Protein AF-0000000078009103 (afdb_homodimer)

Nearest PDB structures (foldseek):
  5vxs-assembly1_B  TM=5.891E-01  e=3.984E-01  Homo sapiens
  5vxc-assembly1_A  TM=5.289E-01  e=1.038E+00  Homo sapiens
  7w3s-assembly1_C  TM=5.309E-01  e=1.257E+00  Legionella pneumophila
  6gaq-assembly1_A  TM=3.073E-01  e=2.716E-01  Bacillus cereus ATCC 14579
  6jwv-assembly1_A  TM=4.216E-01  e=1.339E+00  Plasmodium falciparum

Foldseek 3Di:
DDDPPPPDDDDDDDDPCPPPPPDPPDPPCPPPPDPDDPPPPPPPPAADEEQEDEADDDPSLVVQALVVLLRYPYQEYEYEPDVRCPLPSVLRNVVSNLNNLVPPPDQRAHEYEYLDDDPNVVVSCVVCVVSCVVSRYHYDDNPDDDDDDPDDDDDDDDDD/DDDPPPPDDDDPDDPPCPDDDPDDDDPPPPPPPDPDDDPPPPPPPAADEEQEDEADDDPSLVVQALVVLLRYPYQEYEYEPDVRCPQPRVLRNLVSNLNNLVPPPDQRAHEYEYLDDDPNVVVVCVVCVVSCVVSRYHYDDNPDDDDDDPDDDDDDDDDD

InterPro domains:
  IPR026074 Microtubule associated protein 1 [PTHR13843] (25-160)

Radius of gyration: 24.79 Å; Cα contacts (8 Å, |Δi|>4): 423; chains: 2; bounding box: 38×82×70 Å

pLDDT: mean 70.61, std 29.08, range [18.02, 98.5]

Sequence (320 aa):
MAPPEFLEGPDRGRALRTGHKLSPSAVSEIKAPEITGSKALSPPEPPIYLDLAYVPGSWSARTVDEEFFRRIRSLCYVISGDDHVKEGVMRPILDALLSGKHHWGSDVQVTLIPTFDSLVMHEWYQETHERQQELGITVLGSNSTVAMQDETFPACKVEFMAPPEFLEGPDRGRALRTGHKLSPSAVSEIKAPEITGSKALSPPEPPIYLDLAYVPGSWSARTVDEEFFRRIRSLCYVISGDDHVKEGVMRPILDALLSGKHHWGSDVQVTLIPTFDSLVMHEWYQETHERQQELGITVLGSNSTVAMQDETFPACKVEF

Solvent-accessible surface area (backbone atoms only — not comparable to full-atom values): 19466 Å² total; per-residue (Å²): 131,82,72,84,76,79,74,77,78,80,81,86,77,83,80,78,69,85,66,82,76,77,77,83,73,82,74,74,77,72,79,73,75,81,78,72,80,79,70,78,71,62,80,76,73,78,59,43,71,29,51,28,35,30,49,40,45,65,85,55,30,78,68,46,36,38,64,42,32,52,36,47,46,41,41,24,39,33,41,55,58,48,84,73,29,36,72,76,55,44,53,56,36,55,51,16,44,55,59,10,54,66,68,63,8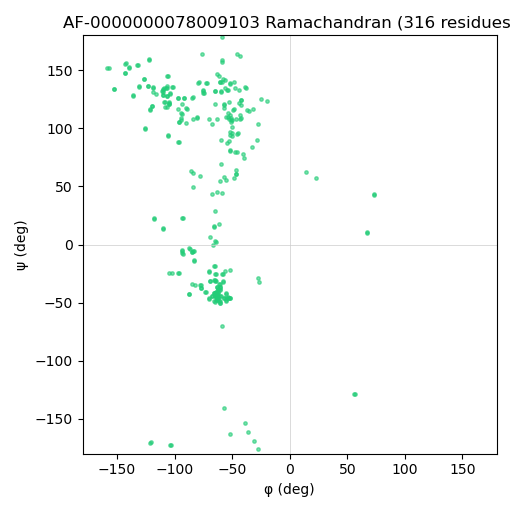0,59,85,62,60,29,39,38,34,40,69,46,82,49,70,56,58,52,49,50,49,64,77,40,41,69,59,29,58,74,61,33,47,44,75,50,70,41,74,34,65,39,73,37,65,75,39,74,41,69,44,83,90,84,87,132,132,82,72,83,76,78,75,78,80,81,81,84,76,82,79,76,75,80,71,87,80,77,80,80,73,82,76,74,79,72,80,72,75,80,78,72,81,75,72,75,71,63,79,77,72,78,60,43,71,30,50,27,33,30,50,41,47,63,87,54,32,78,67,45,36,38,65,43,34,52,36,49,47,42,39,24,41,34,40,57,59,47,86,68,27,36,73,78,52,41,52,56,36,55,51,15,44,55,59,11,54,67,69,64,81,61,84,61,61,28,37,38,35,40,70,46,81,50,69,57,59,52,51,49,48,63,77,40,42,70,59,30,59,74,59,32,49,44,74,47,70,39,75,35,64,40,73,36,67,76,38,75,42,70,45,84,89,83,88,133

Structure (mmCIF, N/CA/C/O backbone):
data_AF-0000000078009103-model_v1
#
loop_
_entity.id
_entity.type
_entity.pdbx_description
1 polymer 'Gamma-aminobutyric acid receptor subunit beta-3'
#
loop_
_atom_site.group_PDB
_atom_site.id
_atom_site.type_symbol
_atom_site.label_atom_id
_atom_site.label_alt_id
_atom_site.label_comp_id
_atom_site.label_asym_id
_atom_site.label_entity_id
_atom_site.label_seq_id
_atom_site.pdbx_PDB_ins_code
_atom_site.Cartn_x
_atom_site.Cartn_y
_atom_site.Cartn_z
_atom_site.occupancy
_atom_site.B_iso_or_equiv
_atom_site.auth_seq_id
_atom_site.auth_comp_id
_atom_site.auth_asym_id
_atom_site.auth_atom_id
_atom_site.pdbx_PDB_model_num
ATOM 1 N N . MET A 1 1 ? 19.781 -16.922 24.75 1 22.69 1 MET A N 1
ATOM 2 C CA . MET A 1 1 ? 18.875 -17.938 24.234 1 22.69 1 MET A CA 1
ATOM 3 C C . MET A 1 1 ? 19.031 -18.109 22.734 1 22.69 1 MET A C 1
ATOM 5 O O . MET A 1 1 ? 19.016 -17.125 21.984 1 22.69 1 MET A O 1
ATOM 9 N N . ALA A 1 2 ? 19.469 -19.297 22.312 1 25.94 2 ALA A N 1
ATOM 10 C CA . ALA A 1 2 ? 20.062 -19.578 21 1 25.94 2 ALA A CA 1
ATOM 11 C C . ALA A 1 2 ? 19.078 -19.234 19.875 1 25.94 2 ALA A C 1
ATOM 13 O O . ALA A 1 2 ? 17.875 -19.297 20.062 1 25.94 2 ALA A O 1
ATOM 14 N N . PRO A 1 3 ? 19.531 -18.516 18.891 1 25.22 3 PRO A N 1
ATOM 15 C CA . PRO A 1 3 ? 18.828 -17.969 17.719 1 25.22 3 PRO A CA 1
ATOM 16 C C . PRO A 1 3 ? 18.078 -19.047 16.938 1 25.22 3 PRO A C 1
ATOM 18 O O . PRO A 1 3 ? 18.484 -20.203 16.938 1 25.22 3 PRO A O 1
ATOM 21 N N . PRO A 1 4 ? 16.672 -19.031 16.906 1 25.52 4 PRO A N 1
ATOM 22 C CA . PRO A 1 4 ? 15.93 -20.172 16.375 1 25.52 4 PRO A CA 1
ATOM 23 C C . PRO A 1 4 ? 16.5 -20.672 15.047 1 25.52 4 PRO A C 1
ATOM 25 O O . PRO A 1 4 ? 17.016 -19.891 14.25 1 25.52 4 PRO A O 1
ATOM 28 N N . GLU A 1 5 ? 17.141 -21.797 15.055 1 21.61 5 GLU A N 1
ATOM 29 C CA . GLU A 1 5 ? 17.812 -22.5 13.969 1 21.61 5 GLU A CA 1
ATOM 30 C C . GLU A 1 5 ? 16.875 -22.688 12.781 1 21.61 5 GLU A C 1
ATOM 32 O O . GLU A 1 5 ? 15.766 -23.188 12.93 1 21.61 5 GLU A O 1
ATOM 37 N N . PHE A 1 6 ? 16.828 -21.703 11.844 1 21.94 6 PHE A N 1
ATOM 38 C CA . PHE A 1 6 ? 16.172 -21.766 10.547 1 21.94 6 PHE A CA 1
ATOM 39 C C . PHE A 1 6 ? 16.5 -23.062 9.836 1 21.94 6 PHE A C 1
ATOM 41 O O . PHE A 1 6 ? 17.656 -23.375 9.586 1 21.94 6 PHE A O 1
ATOM 48 N N . LEU A 1 7 ? 15.781 -24.125 10.266 1 22.5 7 LEU A N 1
ATOM 49 C CA . LEU A 1 7 ? 15.938 -25.484 9.734 1 22.5 7 LEU A CA 1
ATOM 50 C C . LEU A 1 7 ? 16.078 -25.453 8.219 1 22.5 7 LEU A C 1
ATOM 52 O O . LEU A 1 7 ? 15.484 -24.609 7.547 1 22.5 7 LEU A O 1
ATOM 56 N N . GLU A 1 8 ? 17.141 -26.016 7.746 1 25.14 8 GLU A N 1
ATOM 57 C CA . GLU A 1 8 ? 17.703 -26.312 6.434 1 25.14 8 GLU A CA 1
ATOM 58 C C . GLU A 1 8 ? 16.672 -27 5.539 1 25.14 8 GLU A C 1
ATOM 60 O O . GLU A 1 8 ? 15.977 -27.922 5.973 1 25.14 8 GLU A O 1
ATOM 65 N N . GLY A 1 9 ? 16.062 -26.25 4.625 1 21.55 9 GLY A N 1
ATOM 66 C CA . GLY A 1 9 ? 15.125 -26.625 3.578 1 21.55 9 GLY A CA 1
ATOM 67 C C . GLY A 1 9 ? 15.531 -27.891 2.84 1 21.55 9 GLY A C 1
ATOM 68 O O . GLY A 1 9 ? 16.719 -28.156 2.67 1 21.55 9 GLY A O 1
ATOM 69 N N . PRO A 1 10 ? 14.727 -28.938 3.057 1 21.53 10 PRO A N 1
ATOM 70 C CA . PRO A 1 10 ? 14.953 -30.281 2.533 1 21.53 10 PRO A CA 1
ATOM 71 C C . PRO A 1 10 ? 15.344 -30.297 1.058 1 21.53 10 PRO A C 1
ATOM 73 O O . PRO A 1 10 ? 15.141 -29.297 0.358 1 21.53 10 PRO A O 1
ATOM 76 N N . ASP A 1 11 ? 15.898 -31.484 0.627 1 20.98 11 ASP A N 1
ATOM 77 C CA . ASP A 1 11 ? 16.609 -32.062 -0.507 1 20.98 11 ASP A CA 1
ATOM 78 C C . ASP A 1 11 ? 15.773 -32 -1.778 1 20.98 11 ASP A C 1
ATOM 80 O O . ASP A 1 11 ? 14.539 -31.938 -1.712 1 20.98 11 ASP A O 1
ATOM 84 N N . ARG A 1 12 ? 16.422 -31.797 -2.908 1 23.3 12 ARG A N 1
ATOM 85 C CA . ARG A 1 12 ? 16.344 -31.594 -4.348 1 23.3 12 ARG A CA 1
ATOM 86 C C . ARG A 1 12 ? 15.672 -32.75 -5.043 1 23.3 12 ARG A C 1
ATOM 88 O O . ARG A 1 12 ? 16.328 -33.75 -5.355 1 23.3 12 ARG A O 1
ATOM 95 N N . GLY A 1 13 ? 14.492 -33.25 -4.434 1 19.78 13 GLY A N 1
ATOM 96 C CA . GLY A 1 13 ? 14.086 -34.5 -5.082 1 19.78 13 GLY A CA 1
ATOM 97 C C . GLY A 1 13 ? 13.992 -34.375 -6.594 1 19.78 13 GLY A C 1
ATOM 98 O O . GLY A 1 13 ? 14.07 -33.281 -7.137 1 19.78 13 GLY A O 1
ATOM 99 N N . ARG A 1 14 ? 13.203 -35.5 -7.219 1 19.62 14 ARG A N 1
ATOM 100 C CA . ARG A 1 14 ? 13.109 -36.406 -8.367 1 19.62 14 ARG A CA 1
ATOM 101 C C . ARG A 1 14 ? 12.375 -35.719 -9.523 1 19.62 14 ARG A C 1
ATOM 103 O O . ARG A 1 14 ? 11.305 -35.156 -9.344 1 19.62 14 ARG A O 1
ATOM 110 N N . ALA A 1 15 ? 13.125 -35.375 -10.547 1 19.91 15 ALA A N 1
ATOM 111 C CA . ALA A 1 15 ? 12.938 -34.875 -11.906 1 19.91 15 ALA A CA 1
ATOM 112 C C . ALA A 1 15 ? 11.883 -35.656 -12.656 1 19.91 15 ALA A C 1
ATOM 114 O O . ALA A 1 15 ? 12.062 -36.875 -12.898 1 19.91 15 ALA A O 1
ATOM 115 N N . LEU A 1 16 ? 10.602 -35.594 -12.164 1 18.97 16 LEU A N 1
ATOM 116 C CA . LEU A 1 16 ? 9.633 -36.344 -12.961 1 18.97 16 LEU A CA 1
ATOM 117 C C . LEU A 1 16 ? 9.727 -35.969 -14.43 1 18.97 16 LEU A C 1
ATOM 119 O O . LEU A 1 16 ? 9.703 -34.781 -14.766 1 18.97 16 LEU A O 1
ATOM 123 N N . ARG A 1 17 ? 10.273 -36.844 -15.266 1 18.52 17 ARG A N 1
ATOM 124 C CA . ARG A 1 17 ? 10.617 -36.906 -16.688 1 18.52 17 ARG A CA 1
ATOM 125 C C . ARG A 1 17 ? 9.359 -36.875 -17.547 1 18.52 17 ARG A C 1
ATOM 127 O O . ARG A 1 17 ? 9.43 -37.094 -18.75 1 18.52 17 ARG A O 1
ATOM 134 N N . THR A 1 18 ? 8.172 -36.5 -17.062 1 18.53 18 THR A N 1
ATOM 135 C CA . THR A 1 18 ? 7.145 -37.031 -17.969 1 18.53 18 THR A CA 1
ATOM 136 C C . THR A 1 18 ? 7.219 -36.344 -19.328 1 18.53 18 THR A C 1
ATOM 138 O O . THR A 1 18 ? 7.184 -35.125 -19.406 1 18.53 18 THR A O 1
ATOM 141 N N . GLY A 1 19 ? 7.785 -37 -20.422 1 19.09 19 GLY A N 1
ATOM 142 C CA . GLY A 1 19 ? 8.125 -36.719 -21.797 1 19.09 19 GLY A CA 1
ATOM 143 C C . GLY A 1 19 ? 6.914 -36.469 -22.688 1 19.09 19 GLY A C 1
ATOM 144 O O . GLY A 1 19 ? 7.039 -36.375 -23.906 1 19.09 19 GLY A O 1
ATOM 145 N N . HIS A 1 20 ? 5.664 -36.531 -22.203 1 19.92 20 HIS A N 1
ATOM 146 C CA . HIS A 1 20 ? 4.797 -36.875 -23.312 1 19.92 20 HIS A CA 1
ATOM 147 C C . HIS A 1 20 ? 4.785 -35.75 -24.359 1 19.92 20 HIS A C 1
ATOM 149 O O . HIS A 1 20 ? 4.816 -34.594 -24.016 1 19.92 20 HIS A O 1
ATOM 155 N N . LYS A 1 21 ? 5.176 -36.094 -25.562 1 20.19 21 LYS A N 1
ATOM 156 C CA . LYS A 1 21 ? 5.371 -35.469 -26.859 1 20.19 21 LYS A CA 1
ATOM 157 C C . LYS A 1 21 ? 4.062 -34.875 -27.391 1 20.19 21 LYS A C 1
ATOM 159 O O . LYS A 1 21 ? 3.127 -35.625 -27.703 1 20.19 21 LYS A O 1
ATOM 164 N N . LEU A 1 22 ? 3.373 -34.031 -26.703 1 20.61 22 LEU A N 1
ATOM 165 C CA . LEU A 1 22 ? 2.117 -33.594 -27.297 1 20.61 22 LEU A CA 1
ATOM 166 C C . LEU A 1 22 ? 2.361 -32.969 -28.672 1 20.61 22 LEU A C 1
ATOM 168 O O . LEU A 1 22 ? 3.334 -32.219 -28.844 1 20.61 22 LEU A O 1
ATOM 172 N N . SER A 1 23 ? 1.778 -33.594 -29.75 1 21.91 23 SER A N 1
ATOM 173 C CA . SER A 1 23 ? 1.764 -33.344 -31.188 1 21.91 23 SER A CA 1
ATOM 174 C C . SER A 1 23 ? 1.253 -31.938 -31.484 1 21.91 23 SER A C 1
ATOM 176 O O . SER A 1 23 ? 0.427 -31.391 -30.75 1 21.91 23 SER A O 1
ATOM 178 N N . PRO A 1 24 ? 1.961 -31.188 -32.406 1 22.58 24 PRO A N 1
ATOM 179 C CA . PRO A 1 24 ? 1.946 -29.781 -32.812 1 22.58 24 PRO A CA 1
ATOM 180 C C . PRO A 1 24 ? 0.653 -29.391 -33.531 1 22.58 24 PRO A C 1
ATOM 182 O O . PRO A 1 24 ? 0.407 -29.844 -34.656 1 22.58 24 PRO A O 1
ATOM 185 N N . SER A 1 25 ? -0.575 -29.828 -33.031 1 23.3 25 SER A N 1
ATOM 186 C CA . SER A 1 25 ? -1.637 -29.547 -33.969 1 23.3 25 SER A CA 1
ATOM 187 C C . SER A 1 25 ? -1.581 -28.109 -34.469 1 23.3 25 SER A C 1
ATOM 189 O O . SER A 1 25 ? -1.12 -27.219 -33.75 1 23.3 25 SER A O 1
ATOM 191 N N . ALA A 1 26 ? -1.852 -27.938 -35.844 1 23.52 26 ALA A N 1
ATOM 192 C CA . ALA A 1 26 ? -1.816 -26.844 -36.812 1 23.52 26 ALA A CA 1
ATOM 193 C C . ALA A 1 26 ? -2.758 -25.719 -36.375 1 23.52 26 ALA A C 1
ATOM 195 O O . ALA A 1 26 ? -3.979 -25.906 -36.375 1 23.52 26 ALA A O 1
ATOM 196 N N . VAL A 1 27 ? -2.449 -24.984 -35.281 1 22.06 27 VAL A N 1
ATOM 197 C CA . VAL A 1 27 ? -3.285 -23.844 -34.938 1 22.06 27 VAL A CA 1
ATOM 198 C C . VAL A 1 27 ? -3.438 -22.922 -36.156 1 22.06 27 VAL A C 1
ATOM 200 O O . VAL A 1 27 ? -2.455 -22.609 -36.812 1 22.06 27 VAL A O 1
ATOM 203 N N . SER A 1 28 ? -4.516 -23.188 -36.844 1 23.97 28 SER A N 1
ATOM 204 C CA . SER A 1 28 ? -4.988 -22.312 -37.938 1 23.97 28 SER A CA 1
ATOM 205 C C . SER A 1 28 ? -4.902 -20.844 -37.531 1 23.97 28 SER A C 1
ATOM 207 O O . SER A 1 28 ? -5.164 -20.484 -36.375 1 23.97 28 SER A O 1
ATOM 209 N N . GLU A 1 29 ? -4.156 -20.094 -38.312 1 24.66 29 GLU A N 1
ATOM 210 C CA . GLU A 1 29 ? -3.787 -18.688 -38.281 1 24.66 29 GLU A CA 1
ATOM 211 C C . GLU A 1 29 ? -5.023 -17.781 -38.281 1 24.66 29 GLU A C 1
ATOM 213 O O . GLU A 1 29 ? -5.762 -17.734 -39.25 1 24.66 29 GLU A O 1
ATOM 218 N N . ILE A 1 30 ? -5.926 -17.922 -37.281 1 24.7 30 ILE A N 1
ATOM 219 C CA . ILE A 1 30 ? -6.969 -16.922 -37.375 1 24.7 30 ILE A CA 1
ATOM 220 C C . ILE A 1 30 ? -6.336 -15.531 -37.469 1 24.7 30 ILE A C 1
ATOM 222 O O . ILE A 1 30 ? -5.508 -15.164 -36.625 1 24.7 30 ILE A O 1
ATOM 226 N N . LYS A 1 31 ? -6.406 -14.922 -38.656 1 25.73 31 LYS A N 1
ATOM 227 C CA . LYS A 1 31 ? -6.004 -13.547 -38.969 1 25.73 31 LYS A CA 1
ATOM 228 C C . LYS A 1 31 ? -6.613 -12.562 -37.969 1 25.73 31 LYS A C 1
ATOM 230 O O . LYS A 1 31 ? -7.836 -12.492 -37.812 1 25.73 31 LYS A O 1
ATOM 235 N N . ALA A 1 32 ? -5.922 -12.18 -36.875 1 28.19 32 ALA A N 1
ATOM 236 C CA . ALA A 1 32 ? -6.301 -11.18 -35.875 1 28.19 32 ALA A CA 1
ATOM 237 C C . ALA A 1 32 ? -6.703 -9.867 -36.531 1 28.19 32 ALA A C 1
ATOM 239 O O . ALA A 1 32 ? -6.078 -9.438 -37.5 1 28.19 32 ALA A O 1
ATOM 240 N N . PRO A 1 33 ? -7.977 -9.562 -36.5 1 29.5 33 PRO A N 1
ATOM 241 C CA . PRO A 1 33 ? -8.391 -8.281 -37.062 1 29.5 33 PRO A CA 1
ATOM 242 C C . PRO A 1 33 ? -7.48 -7.129 -36.656 1 29.5 33 PRO A C 1
ATOM 244 O O . PRO A 1 33 ? -6.848 -7.188 -35.594 1 29.5 33 PRO A O 1
ATOM 247 N N . GLU A 1 34 ? -7.078 -6.305 -37.594 1 30.03 34 GLU A N 1
ATOM 248 C CA . GLU A 1 34 ? -6.281 -5.082 -37.531 1 30.03 34 GLU A CA 1
ATOM 249 C C . GLU A 1 34 ? -6.871 -4.105 -36.5 1 30.03 34 GLU A C 1
ATOM 251 O O . GLU A 1 34 ? -8.023 -3.684 -36.656 1 30.03 34 GLU A O 1
ATOM 256 N N . ILE A 1 35 ? -6.582 -4.332 -35.188 1 30.78 35 ILE A N 1
ATOM 257 C CA . ILE A 1 35 ? -6.949 -3.318 -34.219 1 30.78 35 ILE A CA 1
ATOM 258 C C . ILE A 1 35 ? -6.57 -1.933 -34.719 1 30.78 35 ILE A C 1
ATOM 260 O O . ILE A 1 35 ? -5.41 -1.683 -35.062 1 30.78 35 ILE A O 1
ATOM 264 N N . THR A 1 36 ? -7.5 -1.226 -35.312 1 29.48 36 THR A N 1
ATOM 265 C CA . THR A 1 36 ? -7.488 0.131 -35.844 1 29.48 36 THR A CA 1
ATOM 266 C C . THR A 1 36 ? -6.691 1.064 -34.938 1 29.48 36 THR A C 1
ATOM 268 O O . THR A 1 36 ? -6.328 0.69 -33.812 1 29.48 36 THR A O 1
ATOM 271 N N . GLY A 1 37 ? -7.066 2.385 -35 1 30.34 37 GLY A N 1
ATOM 272 C CA . GLY A 1 37 ? -6.406 3.678 -34.906 1 30.34 37 GLY A CA 1
ATOM 273 C C . GLY A 1 37 ? -5.922 3.994 -33.5 1 30.34 37 GLY A C 1
ATOM 274 O O . GLY A 1 37 ? -6.621 3.729 -32.531 1 30.34 37 GLY A O 1
ATOM 275 N N . SER A 1 38 ? -4.582 3.939 -33.344 1 32.56 38 SER A N 1
ATOM 276 C CA . SER A 1 38 ? -3.805 4.293 -32.156 1 32.56 38 SER A CA 1
ATOM 277 C C . SER A 1 38 ? -4.258 5.625 -31.578 1 32.56 38 SER A C 1
ATOM 279 O O . SER A 1 38 ? -4.078 6.676 -32.188 1 32.56 38 SER A O 1
ATOM 281 N N . LYS A 1 39 ? -5.43 5.863 -31.141 1 36.62 39 LYS A N 1
ATOM 282 C CA . LYS A 1 39 ? -5.605 7.117 -30.422 1 36.62 39 LYS A CA 1
ATOM 283 C C . LYS A 1 39 ? -4.336 7.504 -29.672 1 36.62 39 LYS A C 1
ATOM 285 O O . LYS A 1 39 ? -3.68 6.652 -29.078 1 36.62 39 LYS A O 1
ATOM 290 N N . ALA A 1 40 ? -3.697 8.586 -29.984 1 37.56 40 ALA A N 1
ATOM 291 C CA . ALA A 1 40 ? -2.502 9.25 -29.469 1 37.56 40 ALA A CA 1
ATOM 292 C C . ALA A 1 40 ? -2.365 9.039 -27.969 1 37.56 40 ALA A C 1
ATOM 294 O O . ALA A 1 40 ? -3.252 9.422 -27.203 1 37.56 40 ALA A O 1
ATOM 295 N N . LEU A 1 41 ? -1.783 7.918 -27.516 1 41.31 41 LEU A N 1
ATOM 296 C CA . LEU A 1 41 ? -1.526 7.547 -26.141 1 41.31 41 LEU A CA 1
ATOM 297 C C . LEU A 1 41 ? -1.063 8.75 -25.328 1 41.31 41 LEU A C 1
ATOM 299 O O . LEU A 1 41 ? -0.083 9.406 -25.688 1 41.31 41 LEU A O 1
ATOM 303 N N . SER A 1 42 ? -1.867 9.609 -25 1 45.16 42 SER A N 1
ATOM 304 C CA . SER A 1 42 ? -1.408 10.656 -24.094 1 45.16 42 SER A CA 1
ATOM 305 C C . SER A 1 42 ? -0.234 10.18 -23.25 1 45.16 42 SER A C 1
ATOM 307 O O . SER A 1 42 ? -0.093 8.984 -23 1 45.16 42 SER A O 1
ATOM 309 N N . PRO A 1 43 ? 0.929 10.875 -23.234 1 54.38 43 PRO A N 1
ATOM 310 C CA . PRO A 1 43 ? 2.082 10.422 -22.453 1 54.38 43 PRO A CA 1
ATOM 311 C C . PRO A 1 43 ? 1.68 9.797 -21.125 1 54.38 43 PRO A C 1
ATOM 313 O O . PRO A 1 43 ? 0.773 10.297 -20.453 1 54.38 43 PRO A O 1
ATOM 316 N N . PRO A 1 44 ? 1.997 8.469 -21.016 1 63.25 44 PRO A N 1
ATOM 317 C CA . PRO A 1 44 ? 1.586 7.738 -19.812 1 63.25 44 PRO A CA 1
ATOM 318 C C . PRO A 1 44 ? 1.933 8.484 -18.516 1 63.25 44 PRO A C 1
ATOM 320 O O . PRO A 1 44 ? 2.91 9.234 -18.484 1 63.25 44 PRO A O 1
ATOM 323 N N . GLU A 1 45 ? 0.959 8.891 -17.719 1 75.06 45 GLU A N 1
ATOM 324 C CA . GLU A 1 45 ? 1.19 9.492 -16.406 1 75.06 45 GLU A CA 1
ATOM 325 C C . GLU A 1 45 ? 2.344 8.805 -15.672 1 75.06 45 GLU A C 1
ATOM 327 O O . GLU A 1 45 ? 2.564 7.605 -15.844 1 75.06 45 GLU A O 1
ATOM 332 N N . PRO A 1 46 ? 3.176 9.602 -15.102 1 88.38 46 PRO A N 1
ATOM 333 C CA . PRO A 1 46 ? 4.301 9.031 -14.359 1 88.38 46 PRO A CA 1
ATOM 334 C C . PRO A 1 46 ? 3.863 7.988 -13.336 1 88.38 46 PRO A C 1
ATOM 336 O O . PRO A 1 46 ? 2.793 8.125 -12.734 1 88.38 46 PRO A O 1
ATOM 339 N N . PRO A 1 47 ? 4.598 6.961 -13.281 1 93.19 47 PRO A N 1
ATOM 340 C CA . PRO A 1 47 ? 4.281 5.949 -12.273 1 93.19 47 PRO A CA 1
ATOM 341 C C . PRO A 1 47 ? 4.32 6.5 -10.852 1 93.19 47 PRO A C 1
ATOM 343 O O . PRO A 1 47 ? 4.898 7.562 -10.609 1 93.19 47 PRO A O 1
ATOM 346 N N . ILE A 1 48 ? 3.656 5.828 -9.984 1 95.06 48 ILE A N 1
ATOM 347 C CA . ILE A 1 48 ? 3.66 6.152 -8.562 1 95.06 48 ILE A CA 1
ATOM 348 C C . ILE A 1 48 ? 4.398 5.062 -7.789 1 95.06 48 ILE A C 1
ATOM 350 O O . ILE A 1 48 ? 4.145 3.871 -7.984 1 95.06 48 ILE A O 1
ATOM 354 N N . TYR A 1 49 ? 5.309 5.508 -6.922 1 94.19 49 TYR A N 1
ATOM 355 C CA . TYR A 1 49 ? 6.141 4.574 -6.172 1 94.19 49 TYR A CA 1
ATOM 356 C C . TYR A 1 49 ? 5.633 4.418 -4.742 1 94.19 49 TYR A C 1
ATOM 358 O O . TYR A 1 49 ? 5.234 5.395 -4.109 1 94.19 49 TYR A O 1
ATOM 366 N N . LEU A 1 50 ? 5.598 3.188 -4.32 1 95.62 50 LEU A N 1
ATOM 367 C CA . LEU A 1 50 ? 5.203 2.871 -2.951 1 95.62 50 LEU A CA 1
ATOM 368 C C . LEU A 1 50 ? 6.191 1.898 -2.314 1 95.62 50 LEU A C 1
ATOM 370 O O . LEU A 1 50 ? 6.887 1.162 -3.02 1 95.62 50 LEU A O 1
ATOM 374 N N . ASP A 1 51 ? 6.258 1.958 -0.97 1 93.88 51 ASP A N 1
ATOM 375 C CA . ASP A 1 51 ? 7.027 0.933 -0.269 1 93.88 51 ASP A CA 1
ATOM 376 C C . ASP A 1 51 ? 6.242 -0.376 -0.186 1 93.88 51 ASP A C 1
ATOM 378 O O . ASP A 1 51 ? 6.824 -1.459 -0.278 1 93.88 51 ASP A O 1
ATOM 382 N N . LEU A 1 52 ? 4.941 -0.29 0.008 1 95.25 52 LEU A N 1
ATOM 383 C CA . LEU A 1 52 ? 4.078 -1.466 0.068 1 95.25 52 LEU A CA 1
ATOM 384 C C . LEU A 1 52 ? 2.662 -1.123 -0.376 1 95.25 52 LEU A C 1
ATOM 386 O O . LEU A 1 52 ? 2.127 -0.076 -0.007 1 95.25 52 LEU A O 1
ATOM 390 N N . ALA A 1 53 ? 2.107 -1.944 -1.217 1 96.44 53 ALA A N 1
ATOM 391 C CA . ALA A 1 53 ? 0.719 -1.841 -1.66 1 96.44 53 ALA A CA 1
ATOM 392 C C . ALA A 1 53 ? -0.06 -3.109 -1.327 1 96.44 53 ALA A C 1
ATOM 394 O O . ALA A 1 53 ? 0.32 -4.207 -1.746 1 96.44 53 ALA A O 1
ATOM 395 N N . TYR A 1 54 ? -1.022 -2.938 -0.489 1 94.5 54 TYR A N 1
ATOM 396 C CA . TYR A 1 54 ? -2.01 -4.004 -0.353 1 94.5 54 TYR A CA 1
ATOM 397 C C . TYR A 1 54 ? -3.037 -3.939 -1.478 1 94.5 54 TYR A C 1
ATOM 399 O O . TYR A 1 54 ? -3.875 -3.035 -1.512 1 94.5 54 TYR A O 1
ATOM 407 N N . VAL A 1 55 ? -2.988 -4.898 -2.373 1 93.44 55 VAL A N 1
ATOM 408 C CA . VAL A 1 55 ? -3.809 -4.891 -3.58 1 93.44 55 VAL A CA 1
ATOM 409 C C . VAL A 1 55 ? -5.262 -5.191 -3.217 1 93.44 55 VAL A C 1
ATOM 411 O O . VAL A 1 55 ? -5.535 -6.062 -2.385 1 93.44 55 VAL A O 1
ATOM 414 N N . PRO A 1 56 ? -6.156 -4.465 -3.861 1 89 56 PRO A N 1
ATOM 415 C CA . PRO A 1 56 ? -7.562 -4.695 -3.531 1 89 56 PRO A CA 1
ATOM 416 C C . PRO A 1 56 ? -8.016 -6.125 -3.816 1 89 56 PRO A C 1
ATOM 418 O O . PRO A 1 56 ? -7.582 -6.727 -4.805 1 89 56 PRO A O 1
ATOM 421 N N . GLY A 1 57 ? -8.781 -6.52 -2.879 1 80.5 57 GLY A N 1
ATOM 422 C CA . GLY A 1 57 ? 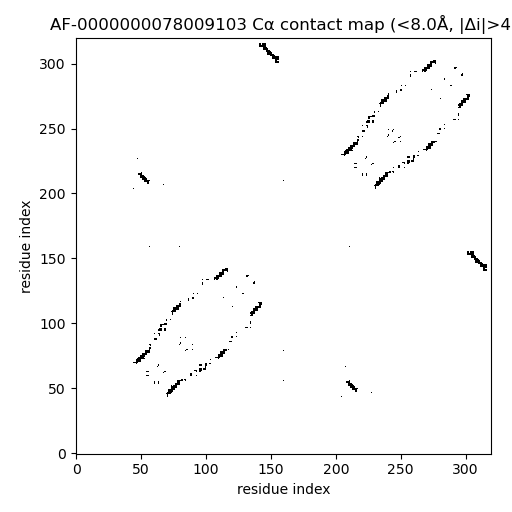-9.359 -7.84 -3.062 1 80.5 57 GLY A CA 1
ATOM 423 C C . GLY A 1 57 ? -10.812 -7.797 -3.492 1 80.5 57 GLY A C 1
ATOM 424 O O . GLY A 1 57 ? -11.305 -6.77 -3.965 1 80.5 57 GLY A O 1
ATOM 425 N N . SER A 1 58 ? -11.32 -8.898 -3.506 1 74.12 58 SER A N 1
ATOM 426 C CA . SER A 1 58 ? -12.75 -9.078 -3.74 1 74.12 58 SER A CA 1
ATOM 427 C C . SER A 1 58 ? -13.172 -8.453 -5.062 1 74.12 58 SER A C 1
ATOM 429 O O . SER A 1 58 ? -12.617 -8.773 -6.117 1 74.12 58 SER A O 1
ATOM 431 N N . TRP A 1 59 ? -14.289 -7.566 -5.016 1 72.62 59 TRP A N 1
ATOM 432 C CA . TRP A 1 59 ? -14.867 -6.996 -6.227 1 72.62 59 TRP A CA 1
ATOM 433 C C . TRP A 1 59 ? -13.922 -5.977 -6.852 1 72.62 59 TRP A C 1
ATOM 435 O O . TRP A 1 59 ? -13.914 -5.797 -8.07 1 72.62 59 TRP A O 1
ATOM 445 N N . SER A 1 60 ? -13.023 -5.402 -6.016 1 81.69 60 SER A N 1
ATOM 446 C CA . SER A 1 60 ? -12.125 -4.363 -6.508 1 81.69 60 SER A CA 1
ATOM 447 C C . SER A 1 60 ? -10.906 -4.969 -7.195 1 81.69 60 SER A C 1
ATOM 449 O O . SER A 1 60 ? -10.148 -4.262 -7.859 1 81.69 60 SER A O 1
ATOM 451 N N . ALA A 1 61 ? -10.852 -6.25 -7.109 1 82.94 61 ALA A N 1
ATOM 452 C CA . ALA A 1 61 ? -9.734 -6.957 -7.719 1 82.94 61 ALA A CA 1
ATOM 453 C C . ALA A 1 61 ? -9.742 -6.801 -9.234 1 82.94 61 ALA A C 1
ATOM 455 O O . ALA A 1 61 ? -8.703 -6.887 -9.891 1 82.94 61 ALA A O 1
ATOM 456 N N . ARG A 1 62 ? -10.852 -6.57 -9.812 1 83.19 62 ARG A N 1
ATOM 457 C CA . ARG A 1 62 ? -11 -6.465 -11.266 1 83.19 62 ARG A CA 1
ATOM 458 C C . ARG A 1 62 ? -10.242 -5.254 -11.805 1 83.19 62 ARG A C 1
ATOM 460 O O . ARG A 1 62 ? -9.93 -5.195 -12.992 1 83.19 62 ARG A O 1
ATOM 467 N N . THR A 1 63 ? -9.953 -4.359 -10.898 1 88.06 63 THR A N 1
ATOM 468 C CA . THR A 1 63 ? -9.266 -3.148 -11.328 1 88.06 63 THR A CA 1
ATOM 469 C C . THR A 1 63 ? -7.754 -3.354 -11.328 1 88.06 63 THR A C 1
ATOM 471 O O . THR A 1 63 ? -7.008 -2.502 -11.82 1 88.06 63 THR A O 1
ATOM 474 N N . VAL A 1 64 ? -7.391 -4.516 -10.898 1 93.94 64 VAL A N 1
ATOM 475 C CA . VAL A 1 64 ? -5.961 -4.793 -10.789 1 93.94 64 VAL A CA 1
ATOM 476 C C . VAL A 1 64 ? -5.484 -5.539 -12.031 1 93.94 64 VAL A C 1
ATOM 478 O O . VAL A 1 64 ? -5.484 -6.77 -12.062 1 93.94 64 VAL A O 1
ATOM 481 N N . ASP A 1 65 ? -5.117 -4.797 -12.984 1 95.12 65 ASP A N 1
ATOM 482 C CA . ASP A 1 65 ? -4.664 -5.344 -14.258 1 95.12 65 ASP A CA 1
ATOM 483 C C . ASP A 1 65 ? -3.236 -4.895 -14.57 1 95.12 65 ASP A C 1
ATOM 485 O O . ASP A 1 65 ? -2.551 -4.34 -13.711 1 95.12 65 ASP A O 1
ATOM 489 N N . GLU A 1 66 ? -2.807 -5.156 -15.742 1 96.94 66 GLU A N 1
ATOM 490 C CA . GLU A 1 66 ? -1.447 -4.812 -16.156 1 96.94 66 GLU A CA 1
ATOM 491 C C . GLU A 1 66 ? -1.173 -3.324 -15.953 1 96.94 66 GLU A C 1
ATOM 493 O O . GLU A 1 66 ? -0.095 -2.943 -15.492 1 96.94 66 GLU A O 1
ATOM 498 N N . GLU A 1 67 ? -2.125 -2.498 -16.297 1 95.06 67 GLU A N 1
ATOM 499 C CA . GLU A 1 67 ? -1.968 -1.054 -16.156 1 95.06 67 GLU A CA 1
ATOM 500 C C . GLU A 1 67 ? -1.769 -0.664 -14.695 1 95.06 67 GLU A C 1
ATOM 502 O O . GLU A 1 67 ? -0.982 0.235 -14.391 1 95.06 67 GLU A O 1
ATOM 507 N N . PHE A 1 68 ? -2.49 -1.356 -13.844 1 95.94 68 PHE A N 1
ATOM 508 C CA . PHE A 1 68 ? -2.307 -1.142 -12.414 1 95.94 68 PHE A CA 1
ATOM 509 C C . PHE A 1 68 ? -0.835 -1.258 -12.031 1 95.94 68 PHE A C 1
ATOM 511 O O . PHE A 1 68 ? -0.281 -0.362 -11.391 1 95.94 68 PHE A O 1
ATOM 518 N N . PHE A 1 69 ? -0.224 -2.281 -12.539 1 97.5 69 PHE A N 1
ATOM 519 C CA . PHE A 1 69 ? 1.142 -2.572 -12.125 1 97.5 69 PHE A CA 1
ATOM 520 C C . PHE A 1 69 ? 2.141 -1.737 -12.914 1 97.5 69 PHE A C 1
ATOM 522 O O . PHE A 1 69 ? 3.305 -1.623 -12.531 1 97.5 69 PHE A O 1
ATOM 529 N N . ARG A 1 70 ? 1.731 -1.125 -13.992 1 96.75 70 ARG A N 1
ATOM 530 C CA . ARG A 1 70 ? 2.561 -0.135 -14.672 1 96.75 70 ARG A CA 1
ATOM 531 C C . ARG A 1 70 ? 2.549 1.195 -13.922 1 96.75 70 ARG A C 1
ATOM 533 O O . ARG A 1 70 ? 3.57 1.882 -13.852 1 96.75 70 ARG A O 1
ATOM 540 N N . ARG A 1 71 ? 1.464 1.428 -13.391 1 95.62 71 ARG A N 1
ATOM 541 C CA . ARG A 1 71 ? 1.275 2.725 -12.75 1 95.62 71 ARG A CA 1
ATOM 542 C C . ARG A 1 71 ? 1.745 2.693 -11.305 1 95.62 71 ARG A C 1
ATOM 544 O O . ARG A 1 71 ? 2.348 3.652 -10.82 1 95.62 71 ARG A O 1
ATOM 551 N N . ILE A 1 72 ? 1.396 1.598 -10.641 1 96.75 72 ILE A N 1
ATOM 552 C CA . ILE A 1 72 ? 1.793 1.43 -9.25 1 96.75 72 ILE A CA 1
ATOM 553 C C . ILE A 1 72 ? 3.066 0.589 -9.172 1 96.75 72 ILE A C 1
ATOM 555 O O . ILE A 1 72 ? 3.025 -0.628 -9.367 1 96.75 72 ILE A O 1
ATOM 559 N N . ARG A 1 73 ? 4.105 1.256 -8.906 1 96.94 73 ARG A N 1
ATOM 560 C CA . ARG A 1 73 ? 5.391 0.578 -8.766 1 96.94 73 ARG A CA 1
ATOM 561 C C . ARG A 1 73 ? 5.812 0.499 -7.301 1 96.94 73 ARG A C 1
ATOM 563 O O . ARG A 1 73 ? 6.434 1.425 -6.777 1 96.94 73 ARG A O 1
ATOM 570 N N . SER A 1 74 ? 5.465 -0.606 -6.699 1 97.19 74 SER A N 1
ATOM 571 C CA . SER A 1 74 ? 5.676 -0.827 -5.273 1 97.19 74 SER A CA 1
ATOM 572 C C . SER A 1 74 ? 6.832 -1.794 -5.031 1 97.19 74 SER A C 1
ATOM 574 O O . SER A 1 74 ? 7.012 -2.754 -5.781 1 97.19 74 SER A O 1
ATOM 576 N N . LEU A 1 75 ? 7.578 -1.543 -3.93 1 96.12 75 LEU A N 1
ATOM 577 C CA . LEU A 1 75 ? 8.633 -2.475 -3.533 1 96.12 75 LEU A CA 1
ATOM 578 C C . LEU A 1 75 ? 8.031 -3.785 -3.029 1 96.12 75 LEU A C 1
ATOM 580 O O . LEU A 1 75 ? 8.641 -4.848 -3.178 1 96.12 75 LEU A O 1
ATOM 584 N N . CYS A 1 76 ? 6.879 -3.701 -2.441 1 96.31 76 CYS A N 1
ATOM 585 C CA . CYS A 1 76 ? 6.199 -4.867 -1.891 1 96.31 76 CYS A CA 1
ATOM 586 C C . CYS A 1 76 ? 4.715 -4.852 -2.236 1 96.31 76 CYS A C 1
ATOM 588 O O . CYS A 1 76 ? 4.059 -3.816 -2.107 1 96.31 76 CYS A O 1
ATOM 590 N N . TYR A 1 77 ? 4.223 -5.961 -2.797 1 95.88 77 TYR A N 1
ATOM 591 C CA . TYR A 1 77 ? 2.791 -6.148 -3 1 95.88 77 TYR A CA 1
ATOM 592 C C . TYR A 1 77 ? 2.246 -7.227 -2.07 1 95.88 77 TYR A C 1
ATOM 594 O O . TYR A 1 77 ? 2.816 -8.32 -1.972 1 95.88 77 TYR A O 1
ATOM 602 N N . VAL A 1 78 ? 1.139 -6.941 -1.427 1 92.62 78 VAL A N 1
ATOM 603 C CA . VAL A 1 78 ? 0.436 -7.926 -0.612 1 92.62 78 VAL A CA 1
ATOM 604 C C . VAL A 1 78 ? -0.875 -8.312 -1.29 1 92.62 78 VAL A C 1
ATOM 606 O O . VAL A 1 78 ? -1.662 -7.449 -1.68 1 92.62 78 VAL A O 1
ATOM 609 N N . ILE A 1 79 ? -1.078 -9.594 -1.434 1 89.81 79 ILE A N 1
ATOM 610 C CA . ILE A 1 79 ? -2.309 -10.086 -2.041 1 89.81 79 ILE A CA 1
ATOM 611 C C . ILE A 1 79 ? -3.061 -10.969 -1.045 1 89.81 79 ILE A C 1
ATOM 613 O O . ILE A 1 79 ? -2.482 -11.883 -0.456 1 89.81 79 ILE A O 1
ATOM 617 N N . SER A 1 80 ? -4.23 -10.492 -0.762 1 80.25 80 SER A N 1
ATOM 618 C CA . SER A 1 80 ? -5.059 -11.281 0.148 1 80.25 80 SER A CA 1
ATOM 619 C C . SER A 1 80 ? -5.957 -12.25 -0.616 1 80.25 80 SER A C 1
ATOM 621 O O . SER A 1 80 ? -6.426 -11.93 -1.711 1 80.25 80 SER A O 1
ATOM 623 N N . GLY A 1 81 ? -5.914 -13.477 -0.316 1 65.94 81 GLY A N 1
ATOM 624 C CA . GLY A 1 81 ? -6.812 -14.469 -0.875 1 65.94 81 GLY A CA 1
ATOM 625 C C . GLY A 1 81 ? -8.117 -14.586 -0.115 1 65.94 81 GLY A C 1
ATOM 626 O O . GLY A 1 81 ? -8.156 -15.117 0.997 1 65.94 81 GLY A O 1
ATOM 627 N N . ASP A 1 82 ? -8.922 -13.5 -0.096 1 58.44 82 ASP A N 1
ATOM 628 C CA . ASP A 1 82 ? -10.219 -13.836 0.473 1 58.44 82 ASP A CA 1
ATOM 629 C C . ASP A 1 82 ? -10.875 -14.992 -0.283 1 58.44 82 ASP A C 1
ATOM 631 O O . ASP A 1 82 ? -10.555 -15.234 -1.449 1 58.44 82 ASP A O 1
ATOM 635 N N . ASP A 1 83 ? -11.531 -15.844 0.51 1 55.72 83 ASP A N 1
ATOM 636 C CA . ASP A 1 83 ? -12.25 -16.969 -0.106 1 55.72 83 ASP A CA 1
ATOM 637 C C . ASP A 1 83 ? -12.672 -16.625 -1.532 1 55.72 83 ASP A C 1
ATOM 639 O O . ASP A 1 83 ? -12.711 -17.5 -2.4 1 55.72 83 ASP A O 1
ATOM 643 N N . HIS A 1 84 ? -12.945 -15.398 -1.698 1 55.09 84 HIS A N 1
ATOM 644 C CA . HIS A 1 84 ? -13.469 -15.094 -3.025 1 55.09 84 HIS A CA 1
ATOM 645 C C . HIS A 1 84 ? -12.336 -14.93 -4.039 1 55.09 84 HIS A C 1
ATOM 647 O O . HIS A 1 84 ? -12.586 -14.891 -5.246 1 55.09 84 HIS A O 1
ATOM 653 N N . VAL A 1 85 ? -11.281 -14.391 -3.547 1 54.94 85 VAL A N 1
ATOM 654 C CA . VAL A 1 85 ? -10.188 -14.281 -4.512 1 54.94 85 VAL A CA 1
ATOM 655 C C . VAL A 1 85 ? -9.781 -15.672 -4.984 1 54.94 85 VAL A C 1
ATOM 657 O O . VAL A 1 85 ? -8.656 -15.867 -5.449 1 54.94 85 VAL A O 1
ATOM 660 N N . LYS A 1 86 ? -10.672 -16.594 -4.754 1 57.03 86 LYS A N 1
ATOM 661 C CA . LYS A 1 86 ? -10.516 -17.953 -5.277 1 57.03 86 LYS A CA 1
ATOM 662 C C . LYS A 1 86 ? -9.688 -17.953 -6.559 1 57.03 86 LYS A C 1
ATOM 664 O O . LYS A 1 86 ? -9.352 -16.891 -7.09 1 57.03 86 LYS A O 1
ATOM 669 N N . GLU A 1 87 ? -9.539 -19.109 -7.168 1 63.03 87 GLU A N 1
ATOM 670 C CA . GLU A 1 87 ? -8.711 -19.578 -8.281 1 63.03 87 GLU A CA 1
ATOM 671 C C . GLU A 1 87 ? -8.867 -18.672 -9.5 1 63.03 87 GLU A C 1
ATOM 673 O O . GLU A 1 87 ? -7.883 -18.328 -10.156 1 63.03 87 GLU A O 1
ATOM 678 N N . GLY A 1 88 ? -9.891 -17.984 -9.578 1 74.56 88 GLY A N 1
ATOM 679 C CA . GLY A 1 88 ? -10.195 -17.375 -10.852 1 74.56 88 GLY A CA 1
ATOM 680 C C . GLY A 1 88 ? -9.734 -15.922 -10.945 1 74.56 88 GLY A C 1
ATOM 681 O O . GLY A 1 88 ? -9.422 -15.43 -12.023 1 74.56 88 GLY A O 1
ATOM 682 N N . VAL A 1 89 ? -9.617 -15.273 -9.727 1 81.44 89 VAL A N 1
ATOM 683 C CA . VAL A 1 89 ? -9.289 -13.859 -9.812 1 81.44 89 VAL A CA 1
ATOM 684 C C . VAL A 1 89 ? -7.801 -13.656 -9.508 1 81.44 89 VAL A C 1
ATOM 686 O O . VAL A 1 89 ? -7.172 -12.75 -10.062 1 81.44 89 VAL A O 1
ATOM 689 N N . MET A 1 90 ? -7.227 -14.539 -8.812 1 88.06 90 MET A N 1
ATOM 690 C CA . MET A 1 90 ? -5.84 -14.391 -8.375 1 88.06 90 MET A CA 1
ATOM 691 C C . MET A 1 90 ? -4.879 -14.57 -9.539 1 88.06 90 MET A C 1
ATOM 693 O O . MET A 1 90 ? -3.92 -13.812 -9.688 1 88.06 90 MET A O 1
ATOM 697 N N . ARG A 1 91 ? -5.184 -15.555 -10.383 1 91.56 91 ARG A N 1
ATOM 698 C CA . ARG A 1 91 ? -4.254 -15.867 -11.461 1 91.56 91 ARG A CA 1
ATOM 699 C C . ARG A 1 91 ? -4.094 -14.688 -12.414 1 91.56 91 ARG A C 1
ATOM 701 O O . ARG A 1 91 ? -2.971 -14.281 -12.719 1 91.56 91 ARG A O 1
ATOM 708 N N . PRO A 1 92 ? -5.188 -14.078 -12.828 1 92.56 92 PRO A N 1
ATOM 709 C CA . PRO A 1 92 ? -5.023 -12.906 -13.695 1 92.56 92 PRO A CA 1
ATOM 710 C C . PRO A 1 92 ? -4.234 -11.781 -13.031 1 92.56 92 PRO A C 1
ATOM 712 O O . PRO A 1 92 ? -3.498 -11.055 -13.703 1 92.56 92 PRO A O 1
ATOM 715 N N . ILE A 1 93 ? -4.363 -11.602 -11.766 1 93.94 93 ILE A N 1
ATOM 716 C CA . ILE A 1 93 ? -3.652 -10.555 -11.031 1 93.94 93 ILE A CA 1
ATOM 717 C C . ILE A 1 93 ? -2.156 -10.867 -11.016 1 93.94 93 ILE A C 1
ATOM 719 O O . ILE A 1 93 ? -1.333 -9.984 -11.273 1 93.94 93 ILE A O 1
ATOM 723 N N . LEU A 1 94 ? -1.884 -12.07 -10.773 1 95.25 94 LEU A N 1
ATOM 724 C CA . LEU A 1 94 ? -0.489 -12.492 -10.727 1 95.25 94 LEU A CA 1
ATOM 725 C C . LEU A 1 94 ? 0.167 -12.367 -12.094 1 95.25 94 LEU A C 1
ATOM 727 O O . LEU A 1 94 ? 1.303 -11.898 -12.203 1 95.25 94 LEU A O 1
ATOM 731 N N . ASP A 1 95 ? -0.554 -12.75 -13.07 1 96.62 95 ASP A N 1
ATOM 732 C CA . ASP A 1 95 ? -0.055 -12.594 -14.438 1 96.62 95 ASP A CA 1
ATOM 733 C C . ASP A 1 95 ? 0.126 -11.117 -14.789 1 96.62 95 ASP A C 1
ATOM 735 O O . ASP A 1 95 ? 1.078 -10.75 -15.477 1 96.62 95 ASP A O 1
ATOM 739 N N . ALA A 1 96 ? -0.795 -10.352 -14.375 1 97.19 96 ALA A N 1
ATOM 740 C CA . ALA A 1 96 ? -0.706 -8.914 -14.609 1 97.19 96 ALA A CA 1
ATOM 741 C C . ALA A 1 96 ? 0.539 -8.328 -13.945 1 97.19 96 ALA A C 1
ATOM 743 O O . ALA A 1 96 ? 1.15 -7.395 -14.477 1 97.19 96 ALA A O 1
ATOM 744 N N . LEU A 1 97 ? 0.856 -8.789 -12.812 1 97.75 97 LEU A N 1
ATOM 745 C CA . LEU A 1 97 ? 2.072 -8.336 -12.148 1 97.75 97 LEU A CA 1
ATOM 746 C C . LEU A 1 97 ? 3.297 -8.586 -13.023 1 97.75 97 LEU A C 1
ATOM 748 O O . LEU A 1 97 ? 4.133 -7.695 -13.195 1 97.75 97 LEU A O 1
ATOM 752 N N . LEU A 1 98 ? 3.396 -9.734 -13.586 1 98.5 98 LEU A N 1
ATOM 753 C CA . LEU A 1 98 ? 4.527 -10.055 -14.453 1 98.5 98 LEU A CA 1
ATOM 754 C C . LEU A 1 98 ? 4.566 -9.125 -15.664 1 98.5 98 LEU A C 1
ATOM 756 O O . LEU A 1 98 ? 5.613 -8.562 -15.992 1 98.5 98 LEU A O 1
ATOM 760 N N . SER A 1 99 ? 3.449 -9.008 -16.266 1 98.19 99 SER A N 1
ATOM 761 C CA . SER A 1 99 ? 3.357 -8.188 -17.469 1 98.19 99 SER A CA 1
ATOM 762 C C . SER A 1 99 ? 3.668 -6.723 -17.156 1 98.19 99 SER A C 1
ATOM 764 O O . SER A 1 99 ? 4.379 -6.062 -17.906 1 98.19 99 SER A O 1
ATOM 766 N N . GLY A 1 100 ? 3.104 -6.242 -16.078 1 98.19 100 GLY A N 1
ATOM 767 C CA . GLY A 1 100 ? 3.377 -4.871 -15.695 1 98.19 100 GLY A CA 1
ATOM 768 C C . GLY A 1 100 ? 4.832 -4.629 -15.344 1 98.19 100 GLY A C 1
ATOM 769 O O . GLY A 1 100 ? 5.434 -3.65 -15.797 1 98.19 100 GLY A O 1
ATOM 770 N N . LYS A 1 101 ? 5.367 -5.504 -14.523 1 98.44 101 LYS A N 1
ATOM 771 C CA . LYS A 1 101 ? 6.754 -5.387 -14.086 1 98.44 101 LYS A CA 1
ATOM 772 C C . LYS A 1 101 ? 7.711 -5.391 -15.273 1 98.44 101 LYS A C 1
ATOM 774 O O . LYS A 1 101 ? 8.742 -4.719 -15.25 1 98.44 101 LYS A O 1
ATOM 779 N N . HIS A 1 102 ? 7.391 -6.027 -16.234 1 97.62 102 HIS A N 1
ATOM 780 C CA . HIS A 1 102 ? 8.203 -6.098 -17.438 1 97.62 102 HIS A CA 1
ATOM 781 C C . HIS A 1 102 ? 8.43 -4.711 -18.031 1 97.62 102 HIS A C 1
ATOM 783 O O . HIS A 1 102 ? 9.469 -4.453 -18.641 1 97.62 102 HIS A O 1
ATOM 789 N N . HIS A 1 103 ? 7.555 -3.754 -17.781 1 96.31 103 HIS A N 1
ATOM 790 C CA . HIS A 1 103 ? 7.594 -2.438 -18.406 1 96.31 103 HIS A CA 1
ATOM 791 C C . HIS A 1 103 ? 8.375 -1.444 -17.547 1 96.31 103 HIS A C 1
ATOM 793 O O . HIS A 1 103 ? 8.594 -0.302 -17.969 1 96.31 103 HIS A O 1
ATOM 799 N N . TRP A 1 104 ? 8.719 -1.876 -16.359 1 96.75 104 TRP A N 1
ATOM 800 C CA . TRP A 1 104 ? 9.383 -0.943 -15.461 1 96.75 104 TRP A CA 1
ATOM 801 C C . TRP A 1 104 ? 10.734 -0.512 -16.016 1 96.75 104 TRP A C 1
ATOM 803 O O . TRP A 1 104 ? 11.18 0.615 -15.781 1 96.75 104 TRP A O 1
ATOM 813 N N . GLY A 1 105 ? 11.422 -1.294 -16.719 1 91.19 105 GLY A N 1
ATOM 814 C CA . GLY A 1 105 ? 12.734 -0.968 -17.25 1 91.19 105 GLY A CA 1
ATOM 815 C C . GLY A 1 105 ? 13.789 -0.815 -16.172 1 91.19 105 GLY A C 1
ATOM 816 O O . GLY A 1 105 ? 14.797 -0.134 -16.359 1 91.19 105 GLY A O 1
ATOM 817 N N . SER A 1 106 ? 13.57 -1.15 -14.977 1 87.62 106 SER A N 1
ATOM 818 C CA . SER A 1 106 ? 14.508 -1.061 -13.867 1 87.62 106 SER A CA 1
ATOM 819 C C . SER A 1 106 ? 14.727 -2.422 -13.219 1 87.62 106 SER A C 1
ATOM 821 O O . SER A 1 106 ? 13.922 -3.336 -13.383 1 87.62 106 SER A O 1
ATOM 823 N N . ASP A 1 107 ? 15.859 -2.449 -12.539 1 93.31 107 ASP A N 1
ATOM 824 C CA . ASP A 1 107 ? 16.219 -3.695 -11.875 1 93.31 107 ASP A CA 1
ATOM 825 C C . ASP A 1 107 ? 15.742 -3.705 -10.422 1 93.31 107 ASP A C 1
ATOM 827 O O . ASP A 1 107 ? 16.25 -4.477 -9.602 1 93.31 107 ASP A O 1
ATOM 831 N N . VAL A 1 108 ? 14.781 -2.898 -10.25 1 95.75 108 VAL A N 1
ATOM 832 C CA . VAL A 1 108 ? 14.281 -2.824 -8.883 1 95.75 108 VAL A CA 1
ATOM 833 C C . VAL A 1 108 ? 13.664 -4.164 -8.484 1 95.75 108 VAL A C 1
ATOM 835 O O . VAL A 1 108 ? 12.898 -4.754 -9.242 1 95.75 108 VAL A O 1
ATOM 838 N N . GLN A 1 109 ? 14.047 -4.652 -7.293 1 97.12 109 GLN A N 1
ATOM 839 C CA . GLN A 1 109 ? 13.5 -5.898 -6.773 1 97.12 109 GLN A CA 1
ATOM 840 C C . GLN A 1 109 ? 12.109 -5.684 -6.176 1 97.12 109 GLN A C 1
ATOM 842 O O . GLN A 1 109 ? 11.875 -4.688 -5.488 1 97.12 109 GLN A O 1
ATOM 847 N N . VAL A 1 110 ? 11.258 -6.645 -6.445 1 97.69 110 VAL A N 1
ATOM 848 C CA . VAL A 1 110 ? 9.891 -6.582 -5.941 1 97.69 110 VAL A CA 1
ATOM 849 C C . VAL A 1 110 ? 9.594 -7.828 -5.113 1 97.69 110 VAL A C 1
ATOM 851 O O . VAL A 1 110 ? 9.961 -8.938 -5.492 1 97.69 110 VAL A O 1
ATOM 854 N N . THR A 1 111 ? 8.922 -7.613 -3.932 1 96.12 111 THR A N 1
ATOM 855 C CA . THR A 1 111 ? 8.484 -8.727 -3.096 1 96.12 111 THR A CA 1
ATOM 856 C C . THR A 1 111 ? 6.973 -8.906 -3.18 1 96.12 111 THR A C 1
ATOM 858 O O . THR A 1 111 ? 6.223 -7.938 -3.033 1 96.12 111 THR A O 1
ATOM 861 N N . LEU A 1 112 ? 6.574 -10.102 -3.471 1 95.5 112 LEU A N 1
ATOM 862 C CA . LEU A 1 112 ? 5.16 -10.469 -3.455 1 95.5 112 LEU A CA 1
ATOM 863 C C . LEU A 1 112 ? 4.824 -11.281 -2.207 1 95.5 112 LEU A C 1
ATOM 865 O O . LEU A 1 112 ? 5.488 -12.273 -1.906 1 95.5 112 LEU A O 1
ATOM 869 N N . ILE A 1 113 ? 3.766 -10.875 -1.49 1 90.88 113 ILE A N 1
ATOM 870 C CA . ILE A 1 113 ? 3.389 -11.523 -0.241 1 90.88 113 ILE A CA 1
ATOM 871 C C . ILE A 1 113 ? 1.929 -11.969 -0.31 1 90.88 113 ILE A C 1
ATOM 873 O O . ILE A 1 113 ? 1.02 -11.172 -0.068 1 90.88 113 ILE A O 1
ATOM 877 N N . PRO A 1 114 ? 1.703 -13.227 -0.59 1 88.81 114 PRO A N 1
ATOM 878 C CA . PRO A 1 114 ? 0.347 -13.758 -0.418 1 88.81 114 PRO A CA 1
ATOM 879 C C . PRO A 1 114 ? -0.011 -14 1.046 1 88.81 114 PRO A C 1
ATOM 881 O O . PRO A 1 114 ? 0.79 -14.562 1.796 1 88.81 114 PRO A O 1
ATOM 884 N N . THR A 1 115 ? -1.162 -13.562 1.495 1 84.06 115 THR A N 1
ATOM 885 C CA . THR A 1 115 ? -1.525 -13.711 2.9 1 84.06 115 THR A CA 1
ATOM 886 C C . THR A 1 115 ? -2.146 -15.086 3.152 1 84.06 115 THR A C 1
ATOM 888 O O . THR A 1 115 ? -2.465 -15.422 4.293 1 84.06 115 THR A O 1
ATOM 891 N N . PHE A 1 116 ? -2.385 -15.836 2.141 1 78.25 116 PHE A N 1
ATOM 892 C CA . PHE A 1 116 ? -2.941 -17.172 2.312 1 78.25 116 PHE A CA 1
ATOM 893 C C . PHE A 1 116 ? -2.277 -18.156 1.361 1 78.25 116 PHE A C 1
ATOM 895 O O . PHE A 1 116 ? -1.83 -17.781 0.277 1 78.25 116 PHE A O 1
ATOM 902 N N . ASP A 1 117 ? -2.291 -19.359 1.816 1 81.19 117 ASP A N 1
ATOM 903 C CA . ASP A 1 117 ? -1.763 -20.438 0.996 1 81.19 117 ASP A CA 1
ATOM 904 C C . ASP A 1 117 ? -2.822 -20.969 0.026 1 81.19 117 ASP A C 1
ATOM 906 O O . ASP A 1 117 ? -3.963 -21.203 0.419 1 81.19 117 ASP A O 1
ATOM 910 N N . SER A 1 118 ? -2.529 -21.016 -1.229 1 82.56 118 SER A N 1
ATOM 911 C CA . SER A 1 118 ? -3.475 -21.531 -2.217 1 82.56 118 SER A CA 1
ATOM 912 C C . SER A 1 118 ? -2.762 -22.328 -3.305 1 82.56 118 SER A C 1
ATOM 914 O O . SER A 1 118 ? -1.577 -22.109 -3.566 1 82.56 118 SER A O 1
ATOM 916 N N . LEU A 1 119 ? -3.531 -23.172 -3.883 1 87.12 119 LEU A N 1
ATOM 917 C CA . LEU A 1 119 ? -3.008 -23.953 -5 1 87.12 119 LEU A CA 1
ATOM 918 C C . LEU A 1 119 ? -2.631 -23.047 -6.168 1 87.12 119 LEU A C 1
ATOM 920 O O . LEU A 1 119 ? -1.624 -23.281 -6.84 1 87.12 119 LEU A O 1
ATOM 924 N N . VAL A 1 120 ? -3.391 -22.016 -6.379 1 88.94 120 VAL A N 1
ATOM 925 C CA . VAL A 1 120 ? -3.164 -21.094 -7.492 1 88.94 120 VAL A CA 1
ATOM 926 C C . VAL A 1 120 ? -1.807 -20.422 -7.336 1 88.94 120 VAL A C 1
ATOM 928 O O . VAL A 1 120 ? -1.047 -20.297 -8.297 1 88.94 120 VAL A O 1
ATOM 931 N N . MET A 1 121 ? -1.517 -19.984 -6.164 1 90.5 121 MET A N 1
ATOM 932 C CA . MET A 1 121 ? -0.234 -19.328 -5.895 1 90.5 121 MET A CA 1
ATOM 933 C C . MET A 1 121 ? 0.921 -20.297 -6.133 1 90.5 121 MET A C 1
ATOM 935 O O . MET A 1 121 ? 1.938 -19.922 -6.719 1 90.5 121 MET A O 1
ATOM 939 N N . HIS A 1 122 ? 0.73 -21.5 -5.719 1 91.31 122 HIS A N 1
ATOM 940 C CA . HIS A 1 122 ? 1.77 -22.5 -5.895 1 91.31 122 HIS A CA 1
ATOM 941 C C . HIS A 1 122 ? 2.008 -22.797 -7.371 1 91.31 122 HIS A C 1
ATOM 943 O O . HIS A 1 122 ? 3.156 -22.844 -7.82 1 91.31 122 HIS A O 1
ATOM 949 N N . GLU A 1 123 ? 0.98 -23.016 -8.039 1 93.5 123 GLU A N 1
ATOM 950 C CA . GLU A 1 123 ? 1.075 -23.312 -9.461 1 93.5 123 GLU A CA 1
ATOM 951 C C . GLU A 1 123 ? 1.708 -22.156 -10.227 1 93.5 123 GLU A C 1
ATOM 953 O O . GLU A 1 123 ? 2.584 -22.359 -11.07 1 93.5 123 GLU A O 1
ATOM 958 N N . TRP A 1 124 ? 1.18 -21.047 -9.969 1 95.06 124 TRP A N 1
ATOM 959 C CA . TRP A 1 124 ? 1.727 -19.859 -10.633 1 95.06 124 TRP A CA 1
ATOM 960 C C . TRP A 1 124 ? 3.221 -19.734 -10.359 1 95.06 124 TRP A C 1
ATOM 962 O O . TRP A 1 124 ? 4.004 -19.453 -11.266 1 95.06 124 TRP A O 1
ATOM 972 N N . TYR A 1 125 ? 3.609 -19.859 -9.125 1 95.38 125 TYR A N 1
ATOM 973 C CA . TYR A 1 125 ? 5.004 -19.75 -8.719 1 95.38 125 TYR A CA 1
ATOM 974 C C . TYR A 1 125 ? 5.883 -20.703 -9.516 1 95.38 125 TYR A C 1
ATOM 976 O O . TYR A 1 125 ? 6.934 -20.312 -10.031 1 95.38 125 TYR A O 1
ATOM 984 N N . GLN A 1 126 ? 5.473 -21.859 -9.641 1 96.75 126 GLN A N 1
ATOM 985 C CA . GLN A 1 126 ? 6.238 -22.875 -10.344 1 96.75 126 GLN A CA 1
ATOM 986 C C . GLN A 1 126 ? 6.281 -22.594 -11.844 1 96.75 126 GLN A C 1
ATOM 988 O O . GLN A 1 126 ? 7.344 -22.656 -12.461 1 96.75 126 GLN A O 1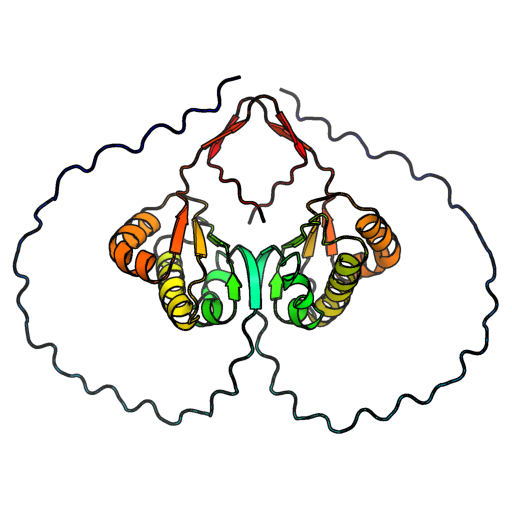
ATOM 993 N N . GLU A 1 127 ? 5.16 -22.297 -12.422 1 97.75 127 GLU A N 1
ATOM 994 C CA . GLU A 1 127 ? 5.016 -22.125 -13.867 1 97.75 127 GLU A CA 1
ATOM 995 C C . GLU A 1 127 ? 5.816 -20.922 -14.359 1 97.75 127 GLU A C 1
ATOM 997 O O . GLU A 1 127 ? 6.277 -20.891 -15.5 1 97.75 127 GLU A O 1
ATOM 1002 N N . THR A 1 128 ? 5.945 -19.938 -13.492 1 98 128 THR A N 1
ATOM 1003 C CA . THR A 1 128 ? 6.531 -18.688 -13.969 1 98 128 THR A CA 1
ATOM 1004 C C . THR A 1 128 ? 7.824 -18.375 -13.227 1 98 128 THR A C 1
ATOM 1006 O O . THR A 1 128 ? 8.273 -17.234 -13.195 1 98 128 THR A O 1
ATOM 1009 N N . HIS A 1 129 ? 8.445 -19.359 -12.664 1 97.38 129 HIS A N 1
ATOM 1010 C CA . HIS A 1 129 ? 9.594 -19.172 -11.789 1 97.38 129 HIS A CA 1
ATOM 1011 C C . HIS A 1 129 ? 10.734 -18.469 -12.516 1 97.38 129 HIS A C 1
ATOM 1013 O O . HIS A 1 129 ? 11.32 -17.516 -11.992 1 97.38 129 HIS A O 1
ATOM 1019 N N . GLU A 1 130 ? 11.062 -18.828 -13.719 1 97.94 130 GLU A N 1
ATOM 1020 C CA . GLU A 1 130 ? 12.141 -18.219 -14.492 1 97.94 130 GLU A CA 1
ATOM 1021 C C . GLU A 1 130 ? 11.859 -16.734 -14.773 1 97.94 130 GLU A C 1
ATOM 1023 O O . GLU A 1 130 ? 12.75 -15.898 -14.656 1 97.94 130 GLU A O 1
ATOM 1028 N N . ARG A 1 131 ? 10.664 -16.5 -15.102 1 97.88 131 ARG A N 1
ATOM 1029 C CA . ARG A 1 131 ? 10.266 -15.125 -15.375 1 97.88 131 ARG A CA 1
ATOM 1030 C C . ARG A 1 131 ? 10.344 -14.273 -14.117 1 97.88 131 ARG A C 1
ATOM 1032 O O . ARG A 1 131 ? 10.719 -13.102 -14.18 1 97.88 131 ARG A O 1
ATOM 1039 N N . GLN A 1 132 ? 9.906 -14.805 -13.008 1 97.88 132 GLN A N 1
ATOM 1040 C CA . GLN A 1 132 ? 10.047 -14.117 -11.727 1 97.88 132 GLN A CA 1
ATOM 1041 C C . GLN A 1 132 ? 11.5 -13.703 -11.484 1 97.88 132 GLN A C 1
ATOM 1043 O O . GLN A 1 132 ? 11.773 -12.562 -11.117 1 97.88 132 GLN A O 1
ATOM 1048 N N . GLN A 1 133 ? 12.383 -14.594 -11.727 1 97.25 133 GLN A N 1
ATOM 1049 C CA . GLN A 1 133 ? 13.805 -14.336 -11.531 1 97.25 133 GLN A CA 1
ATOM 1050 C C . GLN A 1 133 ? 14.305 -13.25 -12.484 1 97.25 133 GLN A C 1
ATOM 1052 O O . GLN A 1 133 ? 15.031 -12.344 -12.07 1 97.25 133 GLN A O 1
ATOM 1057 N N . GLU A 1 134 ? 13.906 -13.375 -13.617 1 97.31 134 GLU A N 1
ATOM 1058 C CA . GLU A 1 134 ? 14.305 -12.398 -14.633 1 97.31 134 GLU A CA 1
ATOM 1059 C C . GLU A 1 134 ? 13.828 -10.992 -14.258 1 97.31 134 GLU A C 1
ATOM 1061 O O . GLU A 1 134 ? 14.539 -10.016 -14.5 1 97.31 134 GLU A O 1
ATOM 1066 N N . LEU A 1 135 ? 12.719 -10.891 -13.695 1 98.19 135 LEU A N 1
ATOM 1067 C CA . LEU A 1 135 ? 12.094 -9.602 -13.43 1 98.19 135 LEU A CA 1
ATOM 1068 C C . LEU A 1 135 ? 12.43 -9.109 -12.023 1 98.19 135 LEU A C 1
ATOM 1070 O O . LEU A 1 135 ? 12.023 -8.016 -11.625 1 98.19 135 LEU A O 1
ATOM 1074 N N . GLY A 1 136 ? 13.102 -9.938 -11.281 1 97.94 136 GLY A N 1
ATOM 1075 C CA . GLY A 1 136 ? 13.461 -9.547 -9.93 1 97.94 136 GLY A CA 1
ATOM 1076 C C . GLY A 1 136 ? 12.281 -9.562 -8.977 1 97.94 136 GLY A C 1
ATOM 1077 O O . GLY A 1 136 ? 12.117 -8.656 -8.164 1 97.94 136 GLY A O 1
ATOM 1078 N N . ILE A 1 137 ? 11.453 -10.609 -9.078 1 97.94 137 ILE A N 1
ATOM 1079 C CA . ILE A 1 137 ? 10.305 -10.773 -8.195 1 97.94 137 ILE A CA 1
ATOM 1080 C C . ILE A 1 137 ? 10.57 -11.922 -7.219 1 97.94 137 ILE A C 1
ATOM 1082 O O . ILE A 1 137 ? 10.898 -13.039 -7.633 1 97.94 137 ILE A O 1
ATOM 1086 N N . THR A 1 138 ? 10.5 -11.648 -5.938 1 95.94 138 THR A N 1
ATOM 1087 C CA . THR A 1 138 ? 10.594 -12.656 -4.883 1 95.94 138 THR A CA 1
ATOM 1088 C C . THR A 1 138 ? 9.242 -12.859 -4.211 1 95.94 138 THR A C 1
ATOM 1090 O O . THR A 1 138 ? 8.531 -11.898 -3.918 1 95.94 138 THR A O 1
ATOM 1093 N N . VAL A 1 139 ? 8.891 -14.094 -4.016 1 93.62 139 VAL A N 1
ATOM 1094 C CA . VAL A 1 139 ? 7.637 -14.422 -3.35 1 93.62 139 VAL A CA 1
ATOM 1095 C C . VAL A 1 139 ? 7.914 -14.883 -1.921 1 93.62 139 VAL A C 1
ATOM 1097 O O . VAL A 1 139 ? 8.703 -15.812 -1.705 1 93.62 139 VAL A O 1
ATOM 1100 N N . LEU A 1 140 ? 7.297 -14.125 -0.962 1 88.56 140 LEU A N 1
ATOM 1101 C CA . LEU A 1 140 ? 7.422 -14.57 0.422 1 88.56 140 LEU A CA 1
ATOM 1102 C C . LEU A 1 140 ? 6.289 -15.523 0.79 1 88.56 140 LEU A C 1
ATOM 1104 O O . LEU A 1 140 ? 5.117 -15.227 0.545 1 88.56 140 LEU A O 1
ATOM 1108 N N . GLY A 1 141 ? 6.605 -16.75 1.108 1 75.56 141 GLY A N 1
ATOM 1109 C CA . GLY A 1 141 ? 5.645 -17.797 1.405 1 75.56 141 GLY A CA 1
ATOM 1110 C C . GLY A 1 141 ? 4.652 -17.406 2.488 1 75.56 141 GLY A C 1
ATOM 1111 O O . GLY A 1 141 ? 5 -16.672 3.418 1 75.56 141 GLY A O 1
ATOM 1112 N N . SER A 1 142 ? 3.303 -17.656 2.258 1 66.56 142 SER A N 1
ATOM 1113 C CA . SER A 1 142 ? 2.225 -17.438 3.217 1 66.56 142 SER A CA 1
ATOM 1114 C C . SER A 1 142 ? 2.373 -18.344 4.434 1 66.56 142 SER A C 1
ATOM 1116 O O . SER A 1 142 ? 1.626 -18.219 5.406 1 66.56 142 SER A O 1
ATOM 1118 N N . ASN A 1 143 ? 3.469 -19.125 4.434 1 69 143 ASN A N 1
ATOM 1119 C CA . ASN A 1 143 ? 3.553 -20.141 5.473 1 69 143 ASN A CA 1
ATOM 1120 C C . ASN A 1 143 ? 4.637 -19.812 6.5 1 69 143 ASN A C 1
ATOM 1122 O O . ASN A 1 143 ? 5.027 -20.672 7.293 1 69 143 ASN A O 1
ATOM 1126 N N . SER A 1 144 ? 5.055 -18.594 6.43 1 73.44 144 SER A N 1
ATOM 1127 C CA . SER A 1 144 ? 5.996 -18.219 7.484 1 73.44 144 SER A CA 1
ATOM 1128 C C . SER A 1 144 ? 5.281 -18 8.812 1 73.44 144 SER A C 1
ATOM 1130 O O . SER A 1 144 ? 4.156 -17.5 8.844 1 73.44 144 SER A O 1
ATOM 1132 N N . THR A 1 145 ? 5.879 -18.672 9.867 1 74.44 145 THR A N 1
ATOM 1133 C CA . THR A 1 145 ? 5.273 -18.547 11.188 1 74.44 145 THR A CA 1
ATOM 1134 C C . THR A 1 145 ? 6.117 -17.641 12.086 1 74.44 145 THR A C 1
ATOM 1136 O O . THR A 1 145 ? 7.34 -17.578 11.945 1 74.44 145 THR A O 1
ATOM 1139 N N . VAL A 1 146 ? 5.531 -16.828 12.75 1 74.12 146 VAL A N 1
ATOM 1140 C CA . VAL A 1 146 ? 6.164 -16 13.766 1 74.12 146 VAL A CA 1
ATOM 1141 C C . VAL A 1 146 ? 5.742 -16.453 15.156 1 74.12 146 VAL A C 1
ATOM 1143 O O . VAL A 1 146 ? 4.555 -16.641 15.422 1 74.12 146 VAL A O 1
ATOM 1146 N N . ALA A 1 147 ? 6.766 -16.844 15.828 1 74.56 147 ALA A N 1
ATOM 1147 C CA . ALA A 1 147 ? 6.539 -17.188 17.234 1 74.56 147 ALA A CA 1
ATOM 1148 C C . ALA A 1 147 ? 6.84 -15.992 18.141 1 74.56 147 ALA A C 1
ATOM 1150 O O . ALA A 1 147 ? 7.953 -15.461 18.125 1 74.56 147 ALA A O 1
ATOM 1151 N N . MET A 1 148 ? 5.785 -15.516 18.578 1 71.38 148 MET A N 1
ATOM 1152 C CA . MET A 1 148 ? 5.949 -14.375 19.469 1 71.38 148 MET A CA 1
ATOM 1153 C C . MET A 1 148 ? 5.98 -14.828 20.938 1 71.38 148 MET A C 1
ATOM 1155 O O . MET A 1 148 ? 5.133 -15.617 21.359 1 71.38 148 MET A O 1
ATOM 1159 N N . GLN A 1 149 ? 7.164 -14.641 21.453 1 74.38 149 GLN A N 1
ATOM 1160 C CA . GLN A 1 149 ? 7.297 -14.969 22.875 1 74.38 149 GLN A CA 1
ATOM 1161 C C . GLN A 1 149 ? 7.082 -13.734 23.734 1 74.38 149 GLN A C 1
ATOM 1163 O O . GLN A 1 149 ? 7.863 -12.781 23.672 1 74.38 149 GLN A O 1
ATOM 1168 N N . ASP A 1 150 ? 6.066 -13.852 24.609 1 72.62 150 ASP A N 1
ATOM 1169 C CA . ASP A 1 150 ? 5.688 -12.875 25.625 1 72.62 150 ASP A CA 1
ATOM 1170 C C . ASP A 1 150 ? 6.348 -11.523 25.375 1 72.62 150 ASP A C 1
ATOM 1172 O O . ASP A 1 150 ? 7.156 -11.055 26.172 1 72.62 150 ASP A O 1
ATOM 1176 N N . GLU A 1 151 ? 5.988 -11.016 24.266 1 73.5 151 GLU A N 1
ATOM 1177 C CA . GLU A 1 151 ? 6.512 -9.695 23.922 1 73.5 151 GLU A CA 1
ATOM 1178 C C . GLU A 1 151 ? 5.383 -8.68 23.766 1 73.5 151 GLU A C 1
ATOM 1180 O O . GLU A 1 151 ? 4.254 -9.047 23.422 1 73.5 151 GLU A O 1
ATOM 1185 N N . THR A 1 152 ? 5.637 -7.609 24.438 1 74.81 152 THR A N 1
ATOM 1186 C CA . THR A 1 152 ? 4.758 -6.473 24.172 1 74.81 152 THR A CA 1
ATOM 1187 C C . THR A 1 152 ? 5.469 -5.422 23.328 1 74.81 152 THR A C 1
ATOM 1189 O O . THR A 1 152 ? 6.617 -5.066 23.609 1 74.81 152 THR A O 1
ATOM 1192 N N . PHE A 1 153 ? 4.867 -5.152 22.203 1 73.75 153 PHE A N 1
ATOM 1193 C CA . PHE A 1 153 ? 5.457 -4.156 21.312 1 73.75 153 PHE A CA 1
ATOM 1194 C C . PHE A 1 153 ? 4.375 -3.338 20.625 1 73.75 153 PHE A C 1
ATOM 1196 O O . PHE A 1 153 ? 3.234 -3.791 20.5 1 73.75 153 PHE A O 1
ATOM 1203 N N . PRO A 1 154 ? 4.734 -2.121 20.391 1 74.12 154 PRO A N 1
ATOM 1204 C CA . PRO A 1 154 ? 3.771 -1.312 19.641 1 74.12 154 PRO A CA 1
ATOM 1205 C C . PRO A 1 154 ? 3.412 -1.927 18.297 1 74.12 154 PRO A C 1
ATOM 1207 O O . PRO A 1 154 ? 4.301 -2.334 17.547 1 74.12 154 PRO A O 1
ATOM 1210 N N . ALA A 1 155 ? 2.172 -2.195 18.141 1 75.88 155 ALA A N 1
ATOM 1211 C CA . ALA A 1 155 ? 1.696 -2.746 16.875 1 75.88 155 ALA A CA 1
ATOM 1212 C C . ALA A 1 155 ? 0.207 -2.473 16.688 1 75.88 155 ALA A C 1
ATOM 1214 O O . ALA A 1 155 ? -0.504 -2.172 17.641 1 75.88 155 ALA A O 1
ATOM 1215 N N . CYS A 1 156 ? -0.117 -2.402 15.375 1 75 156 CYS A N 1
ATOM 1216 C CA . CYS A 1 156 ? -1.537 -2.393 15.039 1 75 156 CYS A CA 1
ATOM 1217 C C . CYS A 1 156 ? -1.866 -3.486 14.031 1 75 156 CYS A C 1
ATOM 1219 O O . CYS A 1 156 ? -0.99 -3.941 13.289 1 75 156 CYS A O 1
ATOM 1221 N N . LYS A 1 157 ? -3.031 -4.078 14.227 1 77 157 LYS A N 1
ATOM 1222 C CA . LYS A 1 157 ? -3.506 -5.07 13.258 1 77 157 LYS A CA 1
ATOM 1223 C C . LYS A 1 157 ? -4.465 -4.441 12.258 1 77 157 LYS A C 1
ATOM 1225 O O . LYS A 1 157 ? -5.398 -3.729 12.641 1 77 157 LYS A O 1
ATOM 1230 N N . VAL A 1 158 ? -4.141 -4.633 11.031 1 79.38 158 VAL A N 1
ATOM 1231 C CA . VAL A 1 158 ? -5.023 -4.191 9.961 1 79.38 158 VAL A CA 1
ATOM 1232 C C . VAL A 1 158 ? -5.477 -5.398 9.141 1 79.38 158 VAL A C 1
ATOM 1234 O O . VAL A 1 158 ? -4.684 -6.293 8.852 1 79.38 158 VAL A O 1
ATOM 1237 N N . GLU A 1 159 ? -6.859 -5.441 8.82 1 75.12 159 GLU A N 1
ATOM 1238 C CA . GLU A 1 159 ? -7.402 -6.555 8.055 1 75.12 159 GLU A CA 1
ATOM 1239 C C . GLU A 1 159 ? -8.258 -6.051 6.891 1 75.12 159 GLU A C 1
ATOM 1241 O O . GLU A 1 159 ? -9 -5.078 7.031 1 75.12 159 GLU A O 1
ATOM 1246 N N . PHE A 1 160 ? -8 -6.711 5.773 1 76.62 160 PHE A N 1
ATOM 1247 C CA . PHE A 1 160 ? -8.852 -6.434 4.621 1 76.62 160 PHE A CA 1
ATOM 1248 C C . PHE A 1 160 ? -9.422 -7.723 4.047 1 76.62 160 PHE A C 1
ATOM 1250 O O . PHE A 1 160 ? -8.812 -8.789 4.164 1 76.62 160 PHE A O 1
ATOM 1257 N N . MET B 1 1 ? -9.508 -17.547 28.344 1 22.47 1 MET B N 1
ATOM 1258 C CA . MET B 1 1 ? -8.648 -16.469 28.844 1 22.47 1 MET B CA 1
ATOM 1259 C C . MET B 1 1 ? -9.195 -15.102 28.422 1 22.47 1 MET B C 1
ATOM 1261 O O . MET B 1 1 ? -9.531 -14.891 27.266 1 22.47 1 MET B O 1
ATOM 1265 N N . ALA B 1 2 ? -9.539 -14.258 29.453 1 25.89 2 ALA B N 1
ATOM 1266 C CA . ALA B 1 2 ? -10.414 -13.094 29.328 1 25.89 2 ALA B CA 1
ATOM 1267 C C . ALA B 1 2 ? -9.844 -12.094 28.328 1 25.89 2 ALA B C 1
ATOM 1269 O O . ALA B 1 2 ? -8.625 -12.008 28.141 1 25.89 2 ALA B O 1
ATOM 1270 N N . PRO B 1 3 ? -10.641 -11.609 27.422 1 25.66 3 PRO B N 1
ATOM 1271 C CA . PRO B 1 3 ? -10.367 -10.703 26.297 1 25.66 3 PRO B CA 1
ATOM 1272 C C . PRO B 1 3 ? -9.703 -9.406 26.734 1 25.66 3 PRO B C 1
ATOM 1274 O O . PRO B 1 3 ? -9.922 -8.945 27.859 1 25.66 3 PRO B O 1
ATOM 1277 N N . PRO B 1 4 ? -8.359 -9.148 26.406 1 25.62 4 PRO B N 1
ATOM 1278 C CA . PRO B 1 4 ? -7.648 -8.023 27.016 1 25.62 4 PRO B CA 1
ATOM 1279 C C . PRO B 1 4 ? -8.492 -6.746 27.062 1 25.62 4 PRO B C 1
ATOM 1281 O O . PRO B 1 4 ? -9.312 -6.512 26.172 1 25.62 4 PRO B O 1
ATOM 1284 N N . GLU B 1 5 ? -8.93 -6.367 28.219 1 21.75 5 GLU B N 1
ATOM 1285 C CA . GLU B 1 5 ? -9.766 -5.223 28.562 1 21.75 5 GLU B CA 1
ATOM 1286 C C . GLU B 1 5 ? -9.172 -3.92 28.047 1 21.75 5 GLU B C 1
ATOM 1288 O O . GLU B 1 5 ? -8.008 -3.613 28.312 1 21.75 5 GLU B O 1
ATOM 1293 N N . PHE B 1 6 ? -9.469 -3.529 26.797 1 22.64 6 PHE B N 1
ATOM 1294 C CA . PHE B 1 6 ? -9.148 -2.236 26.188 1 22.64 6 PHE B CA 1
ATOM 1295 C C . PHE B 1 6 ? -9.531 -1.1 27.141 1 22.64 6 PHE B C 1
ATOM 1297 O O . PHE B 1 6 ? -10.703 -0.932 27.469 1 22.64 6 PHE B O 1
ATOM 1304 N N . LEU B 1 7 ? -8.625 -0.884 28.125 1 22.58 7 LEU B N 1
ATOM 1305 C CA . LEU B 1 7 ? -8.789 0.154 29.125 1 22.58 7 LEU B CA 1
ATOM 1306 C C . LEU B 1 7 ? -9.305 1.447 28.5 1 22.58 7 LEU B C 1
ATOM 1308 O O . LEU B 1 7 ? -8.945 1.776 27.375 1 22.58 7 LEU B O 1
ATOM 1312 N N . GLU B 1 8 ? -10.375 1.91 29.016 1 25.25 8 GLU B N 1
ATOM 1313 C CA . GLU B 1 8 ? -11.219 3.09 28.844 1 25.25 8 GLU B CA 1
ATOM 1314 C C . GLU B 1 8 ? -10.391 4.371 28.875 1 25.25 8 GLU B C 1
ATOM 1316 O O . GLU B 1 8 ? -9.477 4.508 29.688 1 25.25 8 GLU B O 1
ATOM 1321 N N . GLY B 1 9 ? -10.203 5.012 27.719 1 21.7 9 GLY B N 1
ATOM 1322 C CA . GLY B 1 9 ? -9.586 6.281 27.375 1 21.7 9 GLY B CA 1
ATOM 1323 C C . GLY B 1 9 ? -9.945 7.402 28.328 1 21.7 9 GLY B C 1
ATOM 1324 O O . GLY B 1 9 ? -11.062 7.445 28.859 1 21.7 9 GLY B O 1
ATOM 1325 N N . PRO B 1 10 ? -8.93 7.785 29.109 1 21.53 10 PRO B N 1
ATOM 1326 C CA . PRO B 1 10 ? -9.055 8.789 30.156 1 21.53 10 PRO B CA 1
ATOM 1327 C C . PRO B 1 10 ? -9.867 10.008 29.719 1 21.53 10 PRO B C 1
ATOM 1329 O O . PRO B 1 10 ? -10.047 10.234 28.516 1 21.53 10 PRO B O 1
ATOM 1332 N N . ASP B 1 11 ? -10.32 10.773 30.75 1 20.81 11 ASP B N 1
ATOM 1333 C CA . ASP B 1 11 ? -11.25 11.875 31 1 20.81 11 ASP B CA 1
ATOM 1334 C C . ASP B 1 11 ? -10.812 13.141 30.266 1 20.81 11 ASP B C 1
ATOM 1336 O O . ASP B 1 11 ? -9.633 13.312 29.969 1 20.81 11 ASP B O 1
ATOM 1340 N N . ARG B 1 12 ? -11.758 13.953 29.828 1 23.56 12 ARG B N 1
ATOM 1341 C CA . ARG B 1 12 ? -12.117 15.125 29.031 1 23.56 12 ARG B CA 1
ATOM 1342 C C . ARG B 1 12 ? -11.5 16.391 29.609 1 23.56 12 ARG B C 1
ATOM 1344 O O . ARG B 1 12 ? -12.195 17.219 30.203 1 23.56 12 ARG B O 1
ATOM 1351 N N . GLY B 1 13 ? -10.297 16.219 30.297 1 20.14 13 GLY B N 1
ATOM 1352 C CA . GLY B 1 13 ? -10.156 17.406 31.125 1 20.14 13 GLY B CA 1
ATOM 1353 C C . GLY B 1 13 ? -10.188 18.688 30.328 1 20.14 13 GLY B C 1
ATOM 1354 O O . GLY B 1 13 ? -10.203 18.672 29.094 1 20.14 13 GLY B O 1
ATOM 1355 N N . ARG B 1 14 ? -9.18 19.734 30.828 1 20.59 14 ARG B N 1
ATOM 1356 C CA . ARG B 1 14 ? -9.164 21.141 31.203 1 20.59 14 ARG B CA 1
ATOM 1357 C C . ARG B 1 14 ? -8.852 22.031 30 1 20.59 14 ARG B C 1
ATOM 1359 O O . ARG B 1 14 ? -7.863 21.812 29.297 1 20.59 14 ARG B O 1
ATOM 1366 N N . ALA B 1 15 ? -9.891 22.672 29.5 1 22.16 15 ALA B N 1
ATOM 1367 C CA . ALA B 1 15 ? -10.156 23.688 28.484 1 22.16 15 ALA B CA 1
ATOM 1368 C C . ALA B 1 15 ? -9.188 24.859 28.609 1 22.16 15 ALA B C 1
ATOM 1370 O O . ALA B 1 15 ? -9.227 25.609 29.594 1 22.16 15 ALA B O 1
ATOM 1371 N N . LEU B 1 16 ? -7.848 24.562 28.453 1 20.27 16 LEU B N 1
ATOM 1372 C CA . LEU B 1 16 ? -7.008 25.734 28.594 1 20.27 16 LEU B CA 1
ATOM 1373 C C . LEU B 1 16 ? -7.5 26.875 27.703 1 20.27 16 LEU B C 1
ATOM 1375 O O . LEU B 1 16 ? -7.723 26.672 26.5 1 20.27 16 LEU B O 1
ATOM 1379 N N . ARG B 1 17 ? -8.125 27.875 28.297 1 18.48 17 ARG B N 1
ATOM 1380 C CA . ARG B 1 17 ? -8.789 29.094 27.875 1 18.48 17 ARG B CA 1
ATOM 1381 C C . ARG B 1 17 ? -7.812 30.047 27.188 1 18.48 17 ARG B C 1
ATOM 1383 O O . ARG B 1 17 ? -6.98 30.672 27.844 1 18.48 17 ARG B O 1
ATOM 1390 N N . THR B 1 18 ? -6.98 29.547 26.281 1 18.94 18 THR B N 1
ATOM 1391 C CA . THR B 1 18 ? -6.023 30.516 25.734 1 18.94 18 THR B CA 1
ATOM 1392 C C . THR B 1 18 ? -6.746 31.672 25.062 1 18.94 18 THR B C 1
ATOM 1394 O O . THR B 1 18 ? -7.469 31.469 24.078 1 18.94 18 THR B O 1
ATOM 1397 N N . GLY B 1 19 ? -7.078 32.75 25.781 1 18.02 19 GLY B N 1
ATOM 1398 C CA . GLY B 1 19 ? -7.855 33.906 25.359 1 18.02 19 GLY B CA 1
ATOM 1399 C C . GLY B 1 19 ? -7.25 34.625 24.188 1 18.02 19 GLY B C 1
ATOM 1400 O O . GLY B 1 19 ? -7.953 34.969 23.234 1 18.02 19 GLY B O 1
ATOM 1401 N N . HIS B 1 20 ? -6.055 35.344 24.344 1 20.02 20 HIS B N 1
ATOM 1402 C CA . HIS B 1 20 ? -6.117 36.75 23.984 1 20.02 20 HIS B CA 1
ATOM 1403 C C . HIS B 1 20 ? -6.098 36.938 22.469 1 20.02 20 HIS B C 1
ATOM 1405 O O . HIS B 1 20 ? -5.633 36.062 21.734 1 20.02 20 HIS B O 1
ATOM 1411 N N . LYS B 1 21 ? -6.5 38.219 21.984 1 20.03 21 LYS B N 1
ATOM 1412 C CA . LYS B 1 21 ? -7.121 39.031 20.938 1 20.03 21 LYS B CA 1
ATOM 1413 C C . LYS B 1 21 ? -6.117 39.375 19.828 1 20.03 21 LYS B C 1
ATOM 1415 O O . LYS B 1 21 ? -5.172 40.125 20.062 1 20.03 21 LYS B O 1
ATOM 1420 N N . LEU B 1 22 ? -5.418 38.438 19.312 1 21.19 22 LEU B N 1
ATOM 1421 C CA . LEU B 1 22 ? -4.445 38.938 18.344 1 21.19 22 LEU B CA 1
ATOM 1422 C C . LEU B 1 22 ? -5.121 39.812 17.297 1 21.19 22 LEU B C 1
ATOM 1424 O O . LEU B 1 22 ? -6.227 39.5 16.844 1 21.19 22 LEU B O 1
ATOM 1428 N N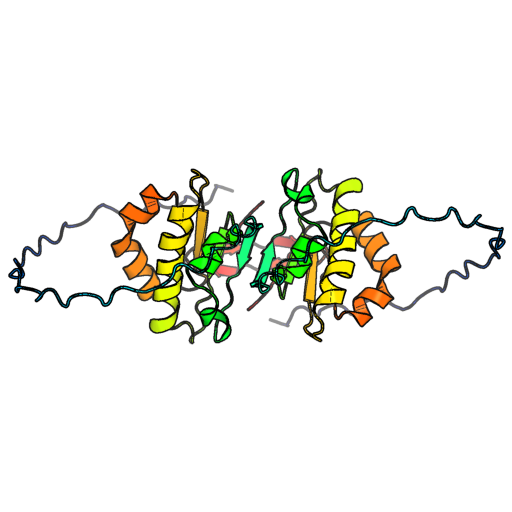 . SER B 1 23 ? -4.629 41.125 17.188 1 21.06 23 SER B N 1
ATOM 1429 C CA . SER B 1 23 ? -5.027 42.25 16.391 1 21.06 23 SER B CA 1
ATOM 1430 C C . SER B 1 23 ? -4.973 41.938 14.891 1 21.06 23 SER B C 1
ATOM 1432 O O . SER B 1 23 ? -4.16 41.125 14.461 1 21.06 23 SER B O 1
ATOM 1434 N N . PRO B 1 24 ? -5.969 42.406 14.094 1 22.69 24 PRO B N 1
ATOM 1435 C CA . PRO B 1 24 ? -6.449 42.125 12.742 1 22.69 24 PRO B CA 1
ATOM 1436 C C . PRO B 1 24 ? -5.469 42.594 11.664 1 22.69 24 PRO B C 1
ATOM 1438 O O . PRO B 1 24 ? -5.73 42.406 10.469 1 22.69 24 PRO B O 1
ATOM 1441 N N . SER B 1 25 ? -4.207 43.094 12.039 1 24.33 25 SER B N 1
ATOM 1442 C CA . SER B 1 25 ? -3.949 44.188 11.102 1 24.33 25 SER B CA 1
ATOM 1443 C C . SER B 1 25 ? -3.965 43.688 9.656 1 24.33 25 SER B C 1
ATOM 1445 O O . SER B 1 25 ? -3.807 42.469 9.414 1 24.33 25 SER B O 1
ATOM 1447 N N . ALA B 1 26 ? -3.752 44.719 8.633 1 23.67 26 ALA B N 1
ATOM 1448 C CA . ALA B 1 26 ? -4.105 45.062 7.254 1 23.67 26 ALA B CA 1
ATOM 1449 C C . ALA B 1 26 ? -3.268 44.25 6.258 1 23.67 26 ALA B C 1
ATOM 1451 O O . ALA B 1 26 ? -2.066 44.5 6.121 1 23.67 26 ALA B O 1
ATOM 1452 N N . VAL B 1 27 ? -3.33 42.906 6.293 1 22.73 27 VAL B N 1
ATOM 1453 C CA . VAL B 1 27 ? -2.502 42.219 5.309 1 22.73 27 VAL B CA 1
ATOM 1454 C C . VAL B 1 27 ? -2.795 42.781 3.914 1 22.73 27 VAL B C 1
ATOM 1456 O O . VAL B 1 27 ? -3.957 42.969 3.543 1 22.73 27 VAL B O 1
ATOM 1459 N N . SER B 1 28 ? -1.925 43.719 3.512 1 24.11 28 SER B N 1
ATOM 1460 C CA . SER B 1 28 ? -1.857 44.281 2.174 1 24.11 28 SER B CA 1
ATOM 1461 C C . SER B 1 28 ? -1.999 43.219 1.1 1 24.11 28 SER B C 1
ATOM 1463 O O . SER B 1 28 ? -1.474 42.125 1.245 1 24.11 28 SER B O 1
ATOM 1465 N N . GLU B 1 29 ? -3.037 43.406 0.298 1 25.06 29 GLU B N 1
ATOM 1466 C CA . GLU B 1 29 ? -3.555 42.625 -0.831 1 25.06 29 GLU B CA 1
ATOM 1467 C C . GLU B 1 29 ? -2.48 42.406 -1.892 1 25.06 29 GLU B C 1
ATOM 1469 O O . GLU B 1 29 ? -2.061 43.375 -2.561 1 25.06 29 GLU B O 1
ATOM 1474 N N . ILE B 1 30 ? -1.277 41.812 -1.539 1 26.08 30 ILE B N 1
ATOM 1475 C CA . ILE B 1 30 ? -0.427 41.656 -2.711 1 26.08 30 ILE B CA 1
ATOM 1476 C C . ILE B 1 30 ? -1.194 40.906 -3.801 1 26.08 30 ILE B C 1
ATOM 1478 O O . ILE B 1 30 ? -1.753 39.844 -3.553 1 26.08 30 ILE B O 1
ATOM 1482 N N . LYS B 1 31 ? -1.552 41.656 -4.879 1 27.66 31 LYS B N 1
ATOM 1483 C CA . LYS B 1 31 ? -2.18 41.188 -6.105 1 27.66 31 LYS B CA 1
ATOM 1484 C C . LYS B 1 31 ? -1.425 40 -6.68 1 27.66 31 LYS B C 1
ATOM 1486 O O . LYS B 1 31 ? -0.23 40.094 -6.969 1 27.66 31 LYS B O 1
ATOM 1491 N N . ALA B 1 32 ? -1.836 38.75 -6.41 1 30.12 32 ALA B N 1
ATOM 1492 C CA . ALA B 1 32 ? -1.303 37.5 -6.957 1 30.12 32 ALA B CA 1
ATOM 1493 C C . ALA B 1 32 ? -1.25 37.531 -8.484 1 30.12 32 ALA B C 1
ATOM 1495 O O . ALA B 1 32 ? -2.174 38.031 -9.125 1 30.12 32 ALA B O 1
ATOM 1496 N N . PRO B 1 33 ? -0.053 37.562 -9.031 1 29.75 33 PRO B N 1
ATOM 1497 C CA . PRO B 1 33 ? 0.049 37.531 -10.484 1 29.75 33 PRO B CA 1
ATOM 1498 C C . PRO B 1 33 ? -0.837 36.438 -11.109 1 29.75 33 PRO B C 1
ATOM 1500 O O . PRO B 1 33 ? -1.161 35.469 -10.453 1 29.75 33 PRO B O 1
ATOM 1503 N N . GLU B 1 34 ? -1.566 36.812 -12.18 1 29.89 34 GLU B N 1
ATOM 1504 C CA . GLU B 1 34 ? -2.439 36.031 -13.039 1 29.89 34 GLU B CA 1
ATOM 1505 C C . GLU B 1 34 ? -1.719 34.781 -13.57 1 29.89 34 GLU B C 1
ATOM 1507 O O . GLU B 1 34 ? -0.686 34.906 -14.234 1 29.89 34 GLU B O 1
ATOM 1512 N N . ILE B 1 35 ? -1.637 33.688 -12.781 1 31 35 ILE B N 1
ATOM 1513 C CA . ILE B 1 35 ? -1.147 32.438 -13.297 1 31 35 ILE B CA 1
ATOM 1514 C C . ILE B 1 35 ? -1.79 32.125 -14.656 1 31 35 ILE B C 1
ATOM 1516 O O . ILE B 1 35 ? -3.018 32.125 -14.773 1 31 35 ILE B O 1
ATOM 1520 N N . THR B 1 36 ? -1.124 32.469 -15.727 1 29.86 36 THR B N 1
ATOM 1521 C CA . THR B 1 36 ? -1.39 32.25 -17.141 1 29.86 36 THR B CA 1
ATOM 1522 C C . THR B 1 36 ? -2.039 30.891 -17.375 1 29.86 36 THR B C 1
ATOM 1524 O O . THR B 1 36 ? -2.084 30.062 -16.453 1 29.86 36 THR B O 1
ATOM 1527 N N . GLY B 1 37 ? -1.945 30.438 -18.688 1 30.59 37 GLY B N 1
ATOM 1528 C CA . GLY B 1 37 ? -2.725 29.562 -19.547 1 30.59 37 GLY B CA 1
ATOM 1529 C C . GLY B 1 37 ? -2.785 28.125 -19.062 1 30.59 37 GLY B C 1
ATOM 1530 O O . GLY B 1 37 ? -1.775 27.578 -18.625 1 30.59 37 GLY B O 1
ATOM 1531 N N . SER B 1 38 ? -3.949 27.766 -18.578 1 31.89 38 SER B N 1
ATOM 1532 C CA . SER B 1 38 ? -4.363 26.438 -18.156 1 31.89 38 SER B CA 1
ATOM 1533 C C . SER B 1 38 ? -4.02 25.391 -19.203 1 31.89 38 SER B C 1
ATOM 1535 O O . SER B 1 38 ? -4.613 25.375 -20.297 1 31.89 38 SER B O 1
ATOM 1537 N N . LYS B 1 39 ? -2.83 25.125 -19.688 1 36.03 39 LYS B N 1
ATOM 1538 C CA . LYS B 1 39 ? -2.738 23.922 -20.484 1 36.03 39 LYS B CA 1
ATOM 1539 C C . LYS B 1 39 ? -3.787 22.891 -20.062 1 36.03 39 LYS B C 1
ATOM 1541 O O . LYS B 1 39 ? -3.908 22.578 -18.891 1 36.03 39 LYS B O 1
ATOM 1546 N N . ALA B 1 40 ? -4.801 22.75 -20.812 1 36.28 40 ALA B N 1
ATOM 1547 C CA . ALA B 1 40 ? -5.941 21.828 -20.766 1 36.28 40 ALA B CA 1
ATOM 1548 C C . ALA B 1 40 ? -5.566 20.516 -20.094 1 36.28 40 ALA B C 1
ATOM 1550 O O . ALA B 1 40 ? -4.656 19.812 -20.547 1 36.28 40 ALA B O 1
ATOM 1551 N N . LEU B 1 41 ? -5.746 20.469 -18.781 1 41.38 41 LEU B N 1
ATOM 1552 C CA . LEU B 1 41 ? -5.469 19.344 -17.906 1 41.38 41 LEU B CA 1
ATOM 1553 C C . LEU B 1 41 ? -5.895 18.031 -18.562 1 41.38 41 LEU B C 1
ATOM 1555 O O . LEU B 1 41 ? -7.023 17.906 -19.031 1 41.38 41 LEU B O 1
ATOM 1559 N N . SER B 1 42 ? -5.148 17.562 -19.438 1 45.31 42 SER B N 1
ATOM 1560 C CA . SER B 1 42 ? -5.496 16.219 -19.875 1 45.31 42 SER B CA 1
ATOM 1561 C C . SER B 1 42 ? -6.379 15.516 -18.859 1 45.31 42 SER B C 1
ATOM 1563 O O . SER B 1 42 ? -6.32 15.82 -17.656 1 45.31 42 SER B O 1
ATOM 1565 N N . PRO B 1 43 ? -7.578 15.039 -19.234 1 53.97 43 PRO B N 1
ATOM 1566 C CA . PRO B 1 43 ? -8.453 14.375 -18.266 1 53.97 43 PRO B CA 1
ATOM 1567 C C . PRO B 1 43 ? -7.676 13.562 -17.234 1 53.97 43 PRO B C 1
ATOM 1569 O O . PRO B 1 43 ? -6.715 12.875 -17.578 1 53.97 43 PRO B O 1
ATOM 1572 N N . PRO B 1 44 ? -7.789 14.031 -15.953 1 63.28 44 PRO B N 1
ATOM 1573 C CA . PRO B 1 44 ? -7.012 13.383 -14.891 1 63.28 44 PRO B CA 1
ATOM 1574 C C . PRO B 1 44 ? -7.145 11.859 -14.906 1 63.28 44 PRO B C 1
ATOM 1576 O O . PRO B 1 44 ? -8.18 11.328 -15.328 1 63.28 44 PRO B O 1
ATOM 1579 N N . GLU B 1 45 ? -6.07 11.102 -15.156 1 74.94 45 GLU B N 1
ATOM 1580 C CA . GLU B 1 45 ? -6.07 9.648 -15.062 1 74.94 45 GLU B CA 1
ATOM 1581 C C . GLU B 1 45 ? -6.91 9.164 -13.883 1 74.94 45 GLU B C 1
ATOM 1583 O O . GLU B 1 45 ? -6.984 9.836 -12.852 1 74.94 45 GLU B O 1
ATOM 1588 N N . PRO B 1 46 ? -7.695 8.172 -14.156 1 88.44 46 PRO B N 1
ATOM 1589 C CA . PRO B 1 46 ? -8.516 7.621 -13.07 1 88.44 46 PRO B CA 1
ATOM 1590 C C . PRO B 1 46 ? -7.699 7.262 -11.836 1 88.44 46 PRO B C 1
ATOM 1592 O O . PRO B 1 46 ? -6.551 6.832 -11.953 1 88.44 46 PRO B O 1
ATOM 1595 N N . PRO B 1 47 ? -8.242 7.57 -10.742 1 93.19 47 PRO B N 1
ATOM 1596 C CA . PRO B 1 47 ? -7.555 7.199 -9.5 1 93.19 47 PRO B CA 1
ATOM 1597 C C . PRO B 1 47 ? -7.332 5.691 -9.383 1 93.19 47 PRO B C 1
ATOM 1599 O O . PRO B 1 47 ? -7.988 4.91 -10.07 1 93.19 47 PRO B O 1
ATOM 1602 N N . ILE B 1 48 ? -6.387 5.34 -8.602 1 95 48 ILE B N 1
ATOM 1603 C CA . ILE B 1 48 ? -6.098 3.945 -8.281 1 95 48 ILE B CA 1
ATOM 1604 C C . ILE B 1 48 ? -6.465 3.656 -6.832 1 95 48 ILE B C 1
ATOM 1606 O O . ILE B 1 48 ? -6.09 4.41 -5.93 1 95 48 ILE B O 1
ATOM 1610 N N . TYR B 1 49 ? -7.199 2.561 -6.645 1 94.19 49 TYR B N 1
ATOM 1611 C CA . TYR B 1 49 ? -7.684 2.207 -5.316 1 94.19 49 TYR B CA 1
ATOM 1612 C C . TYR B 1 49 ? -6.832 1.103 -4.699 1 94.19 49 TYR B C 1
ATOM 1614 O O . TYR B 1 49 ? -6.441 0.156 -5.387 1 94.19 49 TYR B O 1
ATOM 1622 N N . LEU B 1 50 ? -6.52 1.3 -3.449 1 95.56 50 LEU B N 1
ATOM 1623 C CA . LEU B 1 50 ? -5.77 0.303 -2.691 1 95.56 50 LEU B CA 1
ATOM 1624 C C . LEU B 1 50 ? -6.426 0.046 -1.339 1 95.56 50 LEU B C 1
ATOM 1626 O O . LEU B 1 50 ? -7.156 0.896 -0.825 1 95.56 50 LEU B O 1
ATOM 1630 N N . ASP B 1 51 ? -6.18 -1.167 -0.813 1 93.88 51 ASP B N 1
ATOM 1631 C CA . ASP B 1 51 ? -6.598 -1.424 0.561 1 93.88 51 ASP B CA 1
ATOM 1632 C C . ASP B 1 51 ? -5.637 -0.781 1.559 1 93.88 51 ASP B C 1
ATOM 1634 O O . ASP B 1 51 ? -6.059 -0.291 2.607 1 93.88 51 ASP B O 1
ATOM 1638 N N . LEU B 1 52 ? -4.355 -0.798 1.253 1 95.19 52 LEU B N 1
ATOM 1639 C CA . LEU B 1 52 ? -3.344 -0.184 2.105 1 95.19 52 LEU B CA 1
ATOM 1640 C C . LEU B 1 52 ? -2.139 0.26 1.283 1 95.19 52 LEU B C 1
ATOM 1642 O O . LEU B 1 52 ? -1.688 -0.464 0.393 1 95.19 52 LEU B O 1
ATOM 1646 N N . ALA B 1 53 ? -1.681 1.452 1.521 1 96.5 53 ALA B N 1
ATOM 1647 C CA . ALA B 1 53 ? -0.469 1.998 0.913 1 96.5 53 ALA B CA 1
ATOM 1648 C C . ALA B 1 53 ? 0.543 2.404 1.979 1 96.5 53 ALA B C 1
ATOM 1650 O O . ALA B 1 53 ? 0.239 3.217 2.857 1 96.5 53 ALA B O 1
ATOM 1651 N N . TYR B 1 54 ? 1.643 1.742 1.946 1 94.5 54 TYR B N 1
ATOM 1652 C CA . TYR B 1 54 ? 2.779 2.256 2.703 1 94.5 54 TYR B CA 1
ATOM 1653 C C . TYR B 1 54 ? 3.486 3.367 1.936 1 94.5 54 TYR B C 1
ATOM 1655 O O . TYR B 1 54 ? 4.152 3.107 0.93 1 94.5 54 TYR B O 1
ATOM 1663 N N . VAL B 1 55 ? 3.344 4.574 2.414 1 93.38 55 VAL B N 1
ATOM 1664 C CA . VAL B 1 55 ? 3.846 5.754 1.713 1 93.38 55 VAL B CA 1
ATOM 1665 C C . VAL B 1 55 ? 5.371 5.785 1.783 1 93.38 55 VAL B C 1
ATOM 1667 O O . VAL B 1 55 ? 5.957 5.492 2.828 1 93.38 55 VAL B O 1
ATOM 1670 N N . PRO B 1 56 ? 5.977 6.148 0.664 1 89.12 56 PRO B N 1
ATOM 1671 C CA . PRO B 1 56 ? 7.441 6.168 0.668 1 89.12 56 PRO B CA 1
ATOM 1672 C C . PRO B 1 56 ? 8.016 7.141 1.696 1 89.12 56 PRO B C 1
ATOM 1674 O O . PRO B 1 56 ? 7.453 8.219 1.91 1 89.12 56 PRO B O 1
ATOM 1677 N N . GLY B 1 57 ? 9.031 6.617 2.246 1 80.56 57 GLY B N 1
ATOM 1678 C CA . GLY B 1 57 ? 9.734 7.469 3.191 1 80.56 57 GLY B CA 1
ATOM 1679 C C . GLY B 1 57 ? 11.023 8.039 2.635 1 80.56 57 GLY B C 1
ATOM 1680 O O . GLY B 1 57 ? 11.234 8.055 1.419 1 80.56 57 GLY B O 1
ATOM 1681 N N . SER B 1 58 ? 11.664 8.633 3.488 1 74.44 58 SER B N 1
ATOM 1682 C CA . SER B 1 58 ? 13.008 9.133 3.211 1 74.44 58 SER B CA 1
ATOM 1683 C C . SER B 1 58 ? 13.016 10.055 1.996 1 74.44 58 SER B C 1
ATOM 1685 O O . SER B 1 58 ? 12.281 11.039 1.956 1 74.44 58 SER B O 1
ATOM 1687 N N . TRP B 1 59 ? 13.984 9.758 0.978 1 72.81 59 TRP B N 1
ATOM 1688 C CA . TRP B 1 59 ? 14.172 10.641 -0.171 1 72.81 59 TRP B CA 1
ATOM 1689 C C . TRP B 1 59 ? 12.969 10.586 -1.105 1 72.81 59 TRP B C 1
ATOM 1691 O O . TRP B 1 59 ? 12.648 11.562 -1.778 1 72.81 59 TRP B O 1
ATOM 1701 N N . SER B 1 60 ? 12.203 9.461 -1.031 1 82.06 60 SER B N 1
ATOM 1702 C CA . SER B 1 60 ? 11.07 9.289 -1.933 1 82.06 60 SER B CA 1
ATOM 1703 C C . SER B 1 60 ? 9.828 10 -1.4 1 82.06 60 SER B C 1
ATOM 1705 O O . SER B 1 60 ? 8.836 10.148 -2.119 1 82.06 60 SER B O 1
ATOM 1707 N N . ALA B 1 61 ? 9.992 10.492 -0.229 1 83.12 61 ALA B N 1
ATOM 1708 C CA . ALA B 1 61 ? 8.875 11.195 0.404 1 83.12 61 ALA B CA 1
ATOM 1709 C C . ALA B 1 61 ? 8.5 12.453 -0.374 1 83.12 61 ALA B C 1
ATOM 1711 O O . ALA B 1 61 ? 7.355 12.906 -0.318 1 83.12 61 ALA B O 1
ATOM 1712 N N . ARG B 1 62 ? 9.383 13.023 -1.094 1 83.12 62 ARG B N 1
ATOM 1713 C CA . ARG B 1 62 ? 9.156 14.266 -1.832 1 83.12 62 ARG B CA 1
ATOM 1714 C C . ARG B 1 62 ? 8.133 14.062 -2.939 1 83.12 62 ARG B C 1
ATOM 1716 O O . ARG B 1 62 ? 7.543 15.031 -3.428 1 83.12 62 ARG B O 1
ATOM 1723 N N . THR B 1 63 ? 7.945 12.805 -3.281 1 88.12 63 THR B N 1
ATOM 1724 C CA . THR B 1 63 ? 7.008 12.516 -4.359 1 88.12 63 THR B CA 1
ATOM 1725 C C . THR B 1 63 ? 5.586 12.398 -3.824 1 88.12 63 THR B C 1
ATOM 1727 O O . THR B 1 63 ? 4.629 12.32 -4.598 1 88.12 63 THR B O 1
ATOM 1730 N N . VAL B 1 64 ? 5.516 12.5 -2.523 1 93.94 64 VAL B N 1
ATOM 1731 C CA . VAL B 1 64 ? 4.211 12.328 -1.897 1 93.94 64 VAL B CA 1
ATOM 1732 C C . VAL B 1 64 ? 3.566 13.688 -1.653 1 93.94 64 VAL B C 1
ATOM 1734 O O . VAL B 1 64 ? 3.746 14.289 -0.59 1 93.94 64 VAL B O 1
ATOM 1737 N N . ASP 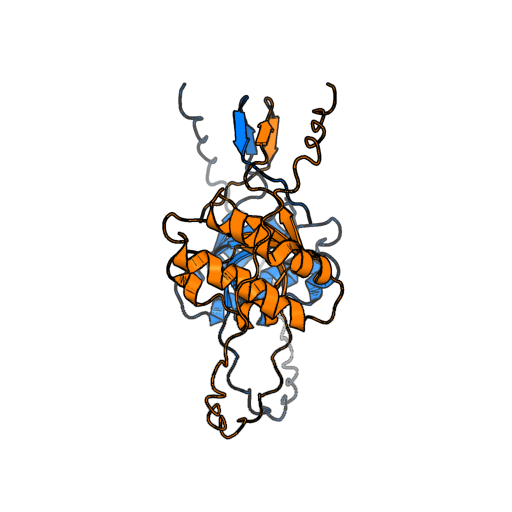B 1 65 ? 2.875 14.141 -2.621 1 95.12 65 ASP B N 1
ATOM 1738 C CA . ASP B 1 65 ? 2.217 15.445 -2.57 1 95.12 65 ASP B CA 1
ATOM 1739 C C . ASP B 1 65 ? 0.708 15.305 -2.758 1 95.12 65 ASP B C 1
ATOM 1741 O O . ASP B 1 65 ? 0.172 14.195 -2.715 1 95.12 65 ASP B O 1
ATOM 1745 N N . GLU B 1 66 ? 0.06 16.391 -2.922 1 97 66 GLU B N 1
ATOM 1746 C CA . GLU B 1 66 ? -1.393 16.391 -3.074 1 97 66 GLU B CA 1
ATOM 1747 C C . GLU B 1 66 ? -1.827 15.484 -4.23 1 97 66 GLU B C 1
ATOM 1749 O O . GLU B 1 66 ? -2.809 14.75 -4.117 1 97 66 GLU B O 1
ATOM 1754 N N . GLU B 1 67 ? -1.128 15.531 -5.324 1 95.12 67 GLU B N 1
ATOM 1755 C CA . GLU B 1 67 ? -1.456 14.719 -6.492 1 95.12 67 GLU B CA 1
ATOM 1756 C C . GLU B 1 67 ? -1.355 13.227 -6.172 1 95.12 67 GLU B C 1
ATOM 1758 O O . GLU B 1 67 ? -2.174 12.43 -6.637 1 95.12 67 GLU B O 1
ATOM 1763 N N . PHE B 1 68 ? -0.358 12.922 -5.383 1 96 68 PHE B N 1
ATOM 1764 C CA . PHE B 1 68 ? -0.226 11.539 -4.926 1 96 68 PHE B CA 1
ATOM 1765 C C . PHE B 1 68 ? -1.53 11.047 -4.312 1 96 68 PHE B C 1
ATOM 1767 O O . PHE B 1 68 ? -2.041 9.992 -4.691 1 96 68 PHE B O 1
ATOM 1774 N N . PHE B 1 69 ? -2.09 11.867 -3.479 1 97.5 69 PHE B N 1
ATOM 1775 C CA . PHE B 1 69 ? -3.26 11.438 -2.725 1 97.5 69 PHE B CA 1
ATOM 1776 C C . PHE B 1 69 ? -4.527 11.602 -3.553 1 97.5 69 PHE B C 1
ATOM 1778 O O . PHE B 1 69 ? -5.574 11.039 -3.213 1 97.5 69 PHE B O 1
ATOM 1785 N N . ARG B 1 70 ? -4.469 12.32 -4.645 1 96.75 70 ARG B N 1
ATOM 1786 C CA . ARG B 1 70 ? -5.57 12.344 -5.598 1 96.75 70 ARG B CA 1
ATOM 1787 C C . ARG B 1 70 ? -5.574 11.078 -6.457 1 96.75 70 ARG B C 1
ATOM 1789 O O . ARG B 1 70 ? -6.637 10.547 -6.781 1 96.75 70 ARG B O 1
ATOM 1796 N N . ARG B 1 71 ? -4.449 10.664 -6.699 1 95.56 71 ARG B N 1
ATOM 1797 C CA . ARG B 1 71 ? -4.305 9.539 -7.613 1 95.56 71 ARG B CA 1
ATOM 1798 C C . ARG B 1 71 ? -4.406 8.211 -6.867 1 95.56 71 ARG B C 1
ATOM 1800 O O . ARG B 1 71 ? -5.008 7.258 -7.363 1 95.56 71 ARG B O 1
ATOM 1807 N N . ILE B 1 72 ? -3.756 8.18 -5.707 1 96.75 72 ILE B N 1
ATOM 1808 C CA . ILE B 1 72 ? -3.781 6.98 -4.883 1 96.75 72 ILE B CA 1
ATOM 1809 C C . ILE B 1 72 ? -4.863 7.113 -3.811 1 96.75 72 ILE B C 1
ATOM 1811 O O . ILE B 1 72 ? -4.691 7.848 -2.836 1 96.75 72 ILE B O 1
ATOM 1815 N N . ARG B 1 73 ? -5.891 6.43 -4.039 1 96.88 73 ARG B N 1
ATOM 1816 C CA . ARG B 1 73 ? -6.992 6.426 -3.078 1 96.88 73 ARG B CA 1
ATOM 1817 C C . ARG B 1 73 ? -7.035 5.117 -2.297 1 96.88 73 ARG B C 1
ATOM 1819 O O . ARG B 1 73 ? -7.641 4.141 -2.74 1 96.88 73 ARG B O 1
ATOM 1826 N N . SER B 1 74 ? -6.41 5.148 -1.153 1 97.12 74 SER B N 1
ATOM 1827 C CA . SER B 1 74 ? -6.242 3.969 -0.312 1 97.12 74 SER B CA 1
ATOM 1828 C C . SER B 1 74 ? -7.152 4.027 0.911 1 97.12 74 SER B C 1
ATOM 1830 O O . SER B 1 74 ? -7.367 5.102 1.479 1 97.12 74 SER B O 1
ATOM 1832 N N . LEU B 1 75 ? -7.641 2.84 1.33 1 96.12 75 LEU B N 1
ATOM 1833 C CA . LEU B 1 75 ? -8.422 2.766 2.561 1 96.12 75 LEU B CA 1
ATOM 1834 C C . LEU B 1 75 ? -7.539 3.012 3.779 1 96.12 75 LEU B C 1
ATOM 1836 O O . LEU B 1 75 ? -8.008 3.537 4.793 1 96.12 75 LEU B O 1
ATOM 1840 N N . CYS B 1 76 ? -6.305 2.619 3.672 1 96.31 76 CYS B N 1
ATOM 1841 C CA . CYS B 1 76 ? -5.355 2.773 4.77 1 96.31 76 CYS B CA 1
ATOM 1842 C C . CYS B 1 76 ? -4.012 3.285 4.258 1 96.31 76 CYS B C 1
ATOM 1844 O O . CYS B 1 76 ? -3.5 2.795 3.25 1 96.31 76 CYS B O 1
ATOM 1846 N N . TYR B 1 77 ? -3.506 4.359 4.875 1 95.94 77 TYR B N 1
ATOM 1847 C CA . TYR B 1 77 ? -2.15 4.836 4.617 1 95.94 77 TYR B CA 1
ATOM 1848 C C . TYR B 1 77 ? -1.25 4.598 5.824 1 95.94 77 TYR B C 1
ATOM 1850 O O . TYR B 1 77 ? -1.619 4.918 6.957 1 95.94 77 TYR B O 1
ATOM 1858 N N . VAL B 1 78 ? -0.064 4.074 5.578 1 92.69 78 VAL B N 1
ATOM 1859 C CA . VAL B 1 78 ? 0.947 3.916 6.621 1 92.69 78 VAL B CA 1
ATOM 1860 C C . VAL B 1 78 ? 2.102 4.887 6.371 1 92.69 78 VAL B C 1
ATOM 1862 O O . VAL B 1 78 ? 2.641 4.945 5.266 1 92.69 78 VAL B O 1
ATOM 1865 N N . ILE B 1 79 ? 2.438 5.617 7.383 1 89.81 79 ILE B N 1
ATOM 1866 C CA . ILE B 1 79 ? 3.547 6.559 7.27 1 89.81 79 ILE B CA 1
ATOM 1867 C C . ILE B 1 79 ? 4.633 6.195 8.281 1 89.81 79 ILE B C 1
ATOM 1869 O O . ILE B 1 79 ? 4.352 6.02 9.469 1 89.81 79 ILE B O 1
ATOM 1873 N N . SER B 1 80 ? 5.754 5.914 7.727 1 79.94 80 SER B N 1
ATOM 1874 C CA . SER B 1 80 ? 6.879 5.598 8.602 1 79.94 80 SER B CA 1
ATOM 1875 C C . SER B 1 80 ? 7.691 6.844 8.93 1 79.94 80 SER B C 1
ATOM 1877 O O . SER B 1 80 ? 7.82 7.746 8.102 1 79.94 80 SER B O 1
ATOM 1879 N N . GLY B 1 81 ? 7.895 7.109 10.156 1 65.88 81 GLY B N 1
ATOM 1880 C CA . GLY B 1 81 ? 8.75 8.195 10.602 1 65.88 81 GLY B CA 1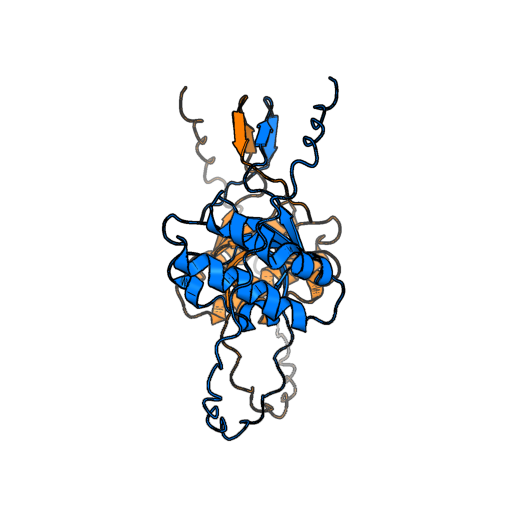
ATOM 1881 C C . GLY B 1 81 ? 10.219 7.816 10.641 1 65.88 81 GLY B C 1
ATOM 1882 O O . GLY B 1 81 ? 10.656 7.098 11.547 1 65.88 81 GLY B O 1
ATOM 1883 N N . ASP B 1 82 ? 10.82 7.465 9.5 1 58.91 82 ASP B N 1
ATOM 1884 C CA . ASP B 1 82 ? 12.266 7.348 9.641 1 58.91 82 ASP B CA 1
ATOM 1885 C C . ASP B 1 82 ? 12.875 8.656 10.133 1 58.91 82 ASP B C 1
ATOM 1887 O O . ASP B 1 82 ? 12.273 9.727 9.977 1 58.91 82 ASP B O 1
ATOM 1891 N N . ASP B 1 83 ? 13.898 8.5 11.008 1 56.56 83 ASP B N 1
ATOM 1892 C CA . ASP B 1 83 ? 14.594 9.68 11.508 1 56.56 83 ASP B CA 1
ATOM 1893 C C . ASP B 1 83 ? 14.516 10.828 10.5 1 56.56 83 ASP B C 1
ATOM 1895 O O . ASP B 1 83 ? 14.469 11.992 10.891 1 56.56 83 ASP B O 1
ATOM 1899 N N . HIS B 1 84 ? 14.422 10.43 9.297 1 56.09 84 HIS B N 1
ATOM 1900 C CA . HIS B 1 84 ? 14.477 11.508 8.32 1 56.09 84 HIS B CA 1
ATOM 1901 C C . HIS B 1 84 ? 13.094 12.125 8.109 1 56.09 84 HIS B C 1
ATOM 1903 O O . HIS B 1 84 ? 12.984 13.219 7.559 1 56.09 84 HIS B O 1
ATOM 1909 N N . VAL B 1 85 ? 12.094 11.281 8.195 1 56.78 85 VAL B N 1
ATOM 1910 C CA . VAL B 1 85 ? 10.781 11.898 8.023 1 56.78 85 VAL B CA 1
ATOM 1911 C C . VAL B 1 85 ? 10.516 12.859 9.18 1 56.78 85 VAL B C 1
ATOM 1913 O O . VAL B 1 85 ? 9.383 13.312 9.367 1 56.78 85 VAL B O 1
ATOM 1916 N N . LYS B 1 86 ? 11.562 13.148 9.859 1 59.66 86 LYS B N 1
ATOM 1917 C CA . LYS B 1 86 ? 11.477 14.164 10.898 1 59.66 86 LYS B CA 1
ATOM 1918 C C . LYS B 1 86 ? 10.445 15.234 10.547 1 59.66 86 LYS B C 1
ATOM 1920 O O . LYS B 1 86 ? 9.859 15.195 9.469 1 59.66 86 LYS B O 1
ATOM 1925 N N . GLU B 1 87 ? 10.445 16.281 11.281 1 64.38 87 GLU B N 1
ATOM 1926 C CA . GLU B 1 87 ? 9.5 17.391 11.375 1 64.38 87 GLU B CA 1
ATOM 1927 C C . GLU B 1 87 ? 9.297 18.047 10.023 1 64.38 87 GLU B C 1
ATOM 1929 O O . GLU B 1 87 ? 8.164 18.359 9.641 1 64.38 87 GLU B O 1
ATOM 1934 N N . GLY B 1 88 ? 10.188 17.906 9.18 1 74.88 88 GLY B N 1
ATOM 1935 C CA . GLY B 1 88 ? 10.141 18.766 8 1 74.88 88 GLY B CA 1
ATOM 1936 C C . GLY B 1 88 ? 9.469 18.094 6.816 1 74.88 88 GLY B C 1
ATOM 1937 O O . GLY B 1 88 ? 8.875 18.781 5.973 1 74.88 88 GLY B O 1
ATOM 1938 N N . VAL B 1 89 ? 9.492 16.734 6.824 1 81.62 89 VAL B N 1
ATOM 1939 C CA . VAL B 1 89 ? 8.945 16.094 5.629 1 81.62 89 VAL B CA 1
ATOM 1940 C C . VAL B 1 89 ? 7.559 15.523 5.938 1 81.62 89 VAL B C 1
ATOM 1942 O O . VAL B 1 89 ? 6.688 15.492 5.07 1 81.62 89 VAL B O 1
ATOM 1945 N N . MET B 1 90 ? 7.305 15.25 7.152 1 88.19 90 MET B N 1
ATOM 1946 C CA . MET B 1 90 ? 6.062 14.594 7.543 1 88.19 90 MET B CA 1
ATOM 1947 C C . MET B 1 90 ? 4.883 15.555 7.445 1 88.19 90 MET B C 1
ATOM 1949 O O . MET B 1 90 ? 3.818 15.195 6.941 1 88.19 90 MET B O 1
ATOM 1953 N N . ARG B 1 91 ? 5.117 16.812 7.879 1 91.44 91 ARG B N 1
ATOM 1954 C CA . ARG B 1 91 ? 4.016 17.766 7.922 1 91.44 91 ARG B CA 1
ATOM 1955 C C . ARG B 1 91 ? 3.463 18.031 6.527 1 91.44 91 ARG B C 1
ATOM 1957 O O . ARG B 1 91 ? 2.252 17.938 6.309 1 91.44 91 ARG B O 1
ATOM 1964 N N . PRO B 1 92 ? 4.332 18.266 5.551 1 92.62 92 PRO B N 1
ATOM 1965 C CA . PRO B 1 92 ? 3.795 18.469 4.203 1 92.62 92 PRO B CA 1
ATOM 1966 C C . PRO B 1 92 ? 3.035 17.25 3.682 1 92.62 92 PRO B C 1
ATOM 1968 O O . PRO B 1 92 ? 2.061 17.406 2.939 1 92.62 92 PRO B O 1
ATOM 1971 N N . ILE B 1 93 ? 3.432 16.078 4.023 1 94.06 93 ILE B N 1
ATOM 1972 C CA . ILE B 1 93 ? 2.771 14.859 3.586 1 94.06 93 ILE B CA 1
ATOM 1973 C C . ILE B 1 93 ? 1.383 14.766 4.215 1 94.06 93 ILE B C 1
ATOM 1975 O O . ILE B 1 93 ? 0.403 14.469 3.529 1 94.06 93 ILE B O 1
ATOM 1979 N N . LEU B 1 94 ? 1.352 15.062 5.449 1 95.31 94 LEU B N 1
ATOM 1980 C CA . LEU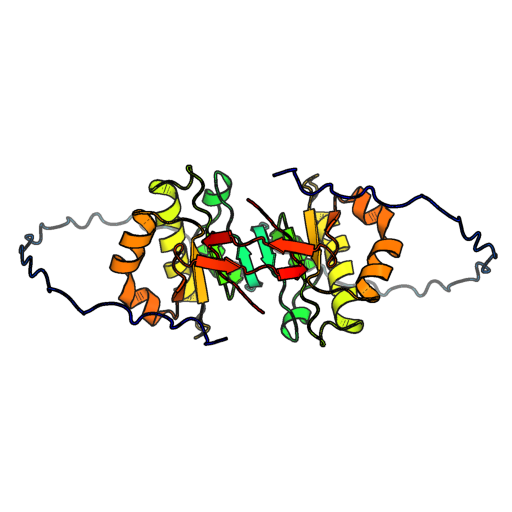 B 1 94 ? 0.087 15.016 6.172 1 95.31 94 LEU B CA 1
ATOM 1981 C C . LEU B 1 94 ? -0.887 16.062 5.641 1 95.31 94 LEU B C 1
ATOM 1983 O O . LEU B 1 94 ? -2.072 15.773 5.453 1 95.31 94 LEU B O 1
ATOM 1987 N N . ASP B 1 95 ? -0.374 17.203 5.391 1 96.62 95 ASP B N 1
ATOM 1988 C CA . ASP B 1 95 ? -1.198 18.25 4.797 1 96.62 95 ASP B CA 1
ATOM 1989 C C . ASP B 1 95 ? -1.671 17.859 3.4 1 96.62 95 ASP B C 1
ATOM 1991 O O . ASP B 1 95 ? -2.803 18.156 3.014 1 96.62 95 ASP B O 1
ATOM 1995 N N . ALA B 1 96 ? -0.795 17.281 2.686 1 97.25 96 ALA B N 1
ATOM 1996 C CA . ALA B 1 96 ? -1.146 16.812 1.347 1 97.25 96 ALA B CA 1
ATOM 1997 C C . ALA B 1 96 ? -2.27 15.781 1.404 1 97.25 96 ALA B C 1
ATOM 1999 O O . ALA B 1 96 ? -3.119 15.727 0.512 1 97.25 96 ALA B O 1
ATOM 2000 N N . LEU B 1 97 ? -2.236 14.945 2.367 1 97.75 97 LEU B N 1
ATOM 2001 C CA . LEU B 1 97 ? -3.314 13.977 2.535 1 97.75 97 LEU B CA 1
ATOM 2002 C C . LEU B 1 97 ? -4.66 14.68 2.674 1 97.75 97 LEU B C 1
ATOM 2004 O O . LEU B 1 97 ? -5.637 14.297 2.021 1 97.75 97 LEU B O 1
ATOM 2008 N N . LEU B 1 98 ? -4.719 15.688 3.477 1 98.5 98 LEU B N 1
ATOM 2009 C CA . LEU B 1 98 ? -5.961 16.438 3.662 1 98.5 98 LEU B CA 1
ATOM 2010 C C . LEU B 1 98 ? -6.422 17.062 2.352 1 98.5 98 LEU B C 1
ATOM 2012 O O . LEU B 1 98 ? -7.59 16.938 1.975 1 98.5 98 LEU B O 1
ATOM 2016 N N . SER B 1 99 ? -5.512 17.688 1.728 1 98.19 99 SER B N 1
ATOM 2017 C CA . SER B 1 99 ? -5.828 18.375 0.48 1 98.19 99 SER B CA 1
ATOM 2018 C C . SER B 1 99 ? -6.266 17.391 -0.599 1 98.19 99 SER B C 1
ATOM 2020 O O . SER B 1 99 ? -7.227 17.641 -1.327 1 98.19 99 SER B O 1
ATOM 2022 N N . GLY B 1 100 ? -5.539 16.312 -0.721 1 98.12 100 GLY B N 1
ATOM 2023 C CA . GLY B 1 100 ? -5.91 15.297 -1.697 1 98.12 100 GLY B CA 1
ATOM 2024 C C . GLY B 1 100 ? -7.258 14.664 -1.415 1 98.12 100 GLY B C 1
ATOM 2025 O O . GLY B 1 100 ? -8.086 14.523 -2.318 1 98.12 100 GLY B O 1
ATOM 2026 N N . LYS B 1 101 ? -7.445 14.266 -0.162 1 98.38 101 LYS B N 1
ATOM 2027 C CA . LYS B 1 101 ? -8.688 13.625 0.252 1 98.38 101 LYS B CA 1
ATOM 2028 C C . LYS B 1 101 ? -9.891 14.531 -0.016 1 98.38 101 LYS B C 1
ATOM 2030 O O . LYS B 1 101 ? -10.977 14.047 -0.347 1 98.38 101 LYS B O 1
ATOM 2035 N N . HIS B 1 102 ? -9.727 15.711 0.061 1 97.56 102 HIS B N 1
ATOM 2036 C CA . HIS B 1 102 ? -10.781 16.688 -0.192 1 97.56 102 HIS B CA 1
ATOM 2037 C C . HIS B 1 102 ? -11.344 16.531 -1.602 1 97.56 102 HIS B C 1
ATOM 2039 O O . HIS B 1 102 ? -12.531 16.797 -1.834 1 97.56 102 HIS B O 1
ATOM 2045 N N . HIS B 1 103 ? -10.594 16 -2.547 1 96.31 103 HIS B N 1
ATOM 2046 C CA . HIS B 1 103 ? -10.977 15.938 -3.953 1 96.31 103 HIS B CA 1
ATOM 2047 C C . HIS B 1 103 ? -11.664 14.609 -4.273 1 96.31 103 HIS B C 1
ATOM 2049 O O . HIS B 1 103 ? -12.141 14.406 -5.395 1 96.31 103 HIS B O 1
ATOM 2055 N N . TRP B 1 104 ? -11.656 13.719 -3.316 1 96.75 104 TRP B N 1
ATOM 2056 C CA . TRP B 1 104 ? -12.211 12.398 -3.596 1 96.75 104 TRP B CA 1
ATOM 2057 C C . TRP B 1 104 ? -13.703 12.484 -3.885 1 96.75 104 TRP B C 1
ATOM 2059 O O . TRP B 1 104 ? -14.242 11.695 -4.664 1 96.75 104 TRP B O 1
ATOM 2069 N N . GLY B 1 105 ? -14.43 13.352 -3.346 1 91 105 GLY B N 1
ATOM 2070 C CA . GLY B 1 105 ? -15.859 13.469 -3.541 1 91 105 GLY B CA 1
ATOM 2071 C C . GLY B 1 105 ? -16.641 12.297 -2.969 1 91 105 GLY B C 1
ATOM 2072 O O . GLY B 1 105 ? -17.766 12.023 -3.4 1 91 105 GLY B O 1
ATOM 2073 N N . SER B 1 106 ? -16.094 11.445 -2.236 1 87.56 106 SER B N 1
ATOM 2074 C CA . SER B 1 106 ? -16.734 10.297 -1.624 1 87.56 106 SER B CA 1
ATOM 2075 C C . SER B 1 106 ? -16.578 10.312 -0.107 1 87.56 106 SER B C 1
ATOM 2077 O O . SER B 1 106 ? -15.711 11 0.426 1 87.56 106 SER B O 1
ATOM 2079 N N . ASP B 1 107 ? -17.5 9.57 0.468 1 93.31 107 ASP B N 1
ATOM 2080 C CA . ASP B 1 107 ? -17.516 9.508 1.926 1 93.31 107 ASP B CA 1
ATOM 2081 C C . ASP B 1 107 ? -16.703 8.312 2.43 1 93.31 107 ASP B C 1
ATOM 2083 O O . ASP B 1 107 ? -16.891 7.863 3.564 1 93.31 107 ASP B O 1
ATOM 2087 N N . VAL B 1 108 ? -15.852 7.926 1.573 1 95.75 108 VAL B N 1
ATOM 2088 C CA . VAL B 1 108 ? -15.055 6.77 1.964 1 95.75 108 VAL B CA 1
ATOM 2089 C C . VAL B 1 108 ? -14.18 7.125 3.162 1 95.75 108 VAL B C 1
ATOM 2091 O O . VAL B 1 108 ? -13.539 8.18 3.182 1 95.75 108 VAL B O 1
ATOM 2094 N N . GLN B 1 109 ? -14.188 6.254 4.172 1 97.12 109 GLN B N 1
ATOM 2095 C CA . GLN B 1 109 ? -13.359 6.449 5.355 1 97.12 109 GLN B CA 1
ATOM 2096 C C . GLN B 1 109 ? -11.922 6.031 5.094 1 97.12 109 GLN B C 1
ATOM 2098 O O . GLN B 1 109 ? -11.672 5.008 4.453 1 97.12 109 GLN B O 1
ATOM 2103 N N . VAL B 1 110 ? -11.031 6.828 5.613 1 97.62 110 VAL B N 1
ATOM 2104 C CA . VAL B 1 110 ? -9.609 6.562 5.449 1 97.62 110 VAL B CA 1
ATOM 2105 C C . VAL B 1 110 ? -8.938 6.453 6.816 1 97.62 110 VAL B C 1
ATOM 2107 O O . VAL B 1 110 ? -9.227 7.242 7.719 1 97.62 110 VAL B O 1
ATOM 2110 N N . THR B 1 111 ? -8.055 5.422 6.965 1 96.06 111 THR B N 1
ATOM 2111 C CA . THR B 1 111 ? -7.273 5.27 8.188 1 96.06 111 THR B CA 1
ATOM 2112 C C . THR B 1 111 ? -5.816 5.648 7.949 1 96.06 111 THR B C 1
ATOM 2114 O O . THR B 1 111 ? -5.199 5.191 6.984 1 96.06 111 THR B O 1
ATOM 2117 N N . LEU B 1 112 ? -5.32 6.512 8.781 1 95.56 112 LEU B N 1
ATOM 2118 C CA . LEU B 1 112 ? -3.906 6.875 8.773 1 95.56 112 LEU B CA 1
ATOM 2119 C C . LEU B 1 112 ? -3.168 6.203 9.93 1 95.56 112 LEU B C 1
ATOM 2121 O O . LEU B 1 112 ? -3.592 6.301 11.086 1 95.56 112 LEU B O 1
ATOM 2125 N N . ILE B 1 113 ? -2.037 5.555 9.625 1 90.94 113 ILE B N 1
ATOM 2126 C CA . ILE B 1 113 ? -1.281 4.816 10.641 1 90.94 113 ILE B CA 1
ATOM 2127 C C . ILE B 1 113 ? 0.168 5.301 10.648 1 90.94 113 ILE B C 1
ATOM 2129 O O . ILE B 1 113 ? 0.982 4.855 9.836 1 90.94 113 ILE B O 1
ATOM 2133 N N . PRO B 1 114 ? 0.499 6.152 11.578 1 88.81 114 PRO B N 1
ATOM 2134 C CA . PRO B 1 114 ? 1.919 6.441 11.789 1 88.81 114 PRO B CA 1
ATOM 2135 C C . PRO B 1 114 ? 2.646 5.316 12.523 1 88.81 114 PRO B C 1
ATOM 2137 O O . PRO B 1 114 ? 2.137 4.793 13.516 1 88.81 114 PRO B O 1
ATOM 2140 N N . THR B 1 115 ? 3.799 4.891 12.062 1 83.94 115 THR B N 1
ATOM 2141 C CA . THR B 1 115 ? 4.504 3.783 12.695 1 83.94 115 THR B CA 1
ATOM 2142 C C . THR B 1 115 ? 5.359 4.281 13.859 1 83.94 115 THR B C 1
ATOM 2144 O O . THR B 1 115 ? 5.988 3.484 14.562 1 83.94 115 THR B O 1
ATOM 2147 N N . PHE B 1 116 ? 5.457 5.555 14.047 1 78.31 116 PHE B N 1
ATOM 2148 C CA . PHE B 1 116 ? 6.227 6.102 15.156 1 78.31 116 PHE B CA 1
ATOM 2149 C C . PHE B 1 116 ? 5.5 7.289 15.781 1 78.31 116 PHE B C 1
ATOM 2151 O O . PHE B 1 116 ? 4.75 7.992 15.102 1 78.31 116 PHE B O 1
ATOM 2158 N N . ASP B 1 117 ? 5.785 7.434 17.016 1 81 117 ASP B N 1
ATOM 2159 C CA . ASP B 1 117 ? 5.238 8.57 17.75 1 81 117 ASP B CA 1
ATOM 2160 C C . ASP B 1 117 ? 6.098 9.82 17.547 1 81 117 ASP B C 1
ATOM 2162 O O . ASP B 1 117 ? 7.324 9.758 17.672 1 81 117 ASP B O 1
ATOM 2166 N N . SER B 1 118 ? 5.531 10.898 17.141 1 82.56 118 SER B N 1
ATOM 2167 C CA . SER B 1 118 ? 6.281 12.133 16.953 1 82.56 118 SER B CA 1
ATOM 2168 C C . SER B 1 118 ? 5.453 13.352 17.359 1 82.56 118 SER B C 1
ATOM 2170 O O . SER B 1 118 ? 4.223 13.305 17.328 1 82.56 118 SER B O 1
ATOM 2172 N N . LEU B 1 119 ? 6.168 14.359 17.688 1 86.94 119 LEU B N 1
ATOM 2173 C CA . LEU B 1 119 ? 5.512 15.617 18.031 1 86.94 119 LEU B CA 1
ATOM 2174 C C . LEU B 1 119 ? 4.742 16.172 16.828 1 86.94 119 LEU B C 1
ATOM 2176 O O . LEU B 1 119 ? 3.652 16.719 17 1 86.94 119 LEU B O 1
ATOM 2180 N N . VAL B 1 120 ? 5.281 15.992 15.656 1 89 120 VAL B N 1
ATOM 2181 C CA . VAL B 1 120 ? 4.668 16.516 14.438 1 89 120 VAL B CA 1
ATOM 2182 C C . VAL B 1 120 ? 3.301 15.867 14.227 1 89 120 VAL B C 1
ATOM 2184 O O . VAL B 1 120 ? 2.326 16.547 13.906 1 89 120 VAL B O 1
ATOM 2187 N N . MET B 1 121 ? 3.236 14.594 14.406 1 90.44 121 MET B N 1
ATOM 2188 C CA . MET B 1 121 ? 1.975 13.875 14.258 1 90.44 121 MET B CA 1
ATOM 2189 C C . MET B 1 121 ? 0.948 14.359 15.273 1 90.44 121 MET B C 1
ATOM 2191 O O . MET B 1 121 ? -0.223 14.547 14.945 1 90.44 121 MET B O 1
ATOM 2195 N N . HIS B 1 122 ? 1.404 14.57 16.453 1 91.25 122 HIS B N 1
ATOM 2196 C CA . HIS B 1 122 ? 0.511 15.031 17.5 1 91.25 122 HIS B CA 1
ATOM 2197 C C . HIS B 1 122 ? -0.029 16.422 17.188 1 91.25 122 HIS B C 1
ATOM 2199 O O . HIS B 1 122 ? -1.23 16.672 17.312 1 91.25 122 HIS B O 1
ATOM 2205 N N . GLU B 1 123 ? 0.83 17.266 16.859 1 93.44 123 GLU B N 1
ATOM 2206 C CA . GLU B 1 123 ? 0.442 18.641 16.547 1 93.44 123 GLU B CA 1
ATOM 2207 C C . GLU B 1 123 ? -0.514 18.672 15.359 1 93.44 123 GLU B C 1
ATOM 2209 O O . GLU B 1 123 ? -1.525 19.375 15.391 1 93.44 123 GLU B O 1
ATOM 2214 N N . TRP B 1 124 ? -0.101 18.016 14.367 1 95.06 124 TRP B N 1
ATOM 2215 C CA . TRP B 1 124 ? -0.956 17.969 13.188 1 95.06 124 TRP B CA 1
ATOM 2216 C C . TRP B 1 124 ? -2.344 17.453 13.539 1 95.06 124 TRP B C 1
ATOM 2218 O O . TRP B 1 124 ? -3.354 18 13.094 1 95.06 124 TRP B O 1
ATOM 2228 N N . TYR B 1 125 ? -2.395 16.375 14.273 1 95.38 125 TYR B N 1
ATOM 2229 C CA . TYR B 1 125 ? -3.656 15.766 14.672 1 95.38 125 TYR B CA 1
ATOM 2230 C C . TYR B 1 125 ? -4.551 16.766 15.383 1 95.38 125 TYR B C 1
ATOM 2232 O O . TYR B 1 125 ? -5.738 16.891 15.07 1 95.38 125 TYR B O 1
ATOM 2240 N N . GLN B 1 126 ? -4.016 17.469 16.25 1 96.69 126 GLN B N 1
ATOM 2241 C CA . GLN B 1 126 ? -4.77 18.438 17.031 1 96.69 126 GLN B CA 1
ATOM 2242 C C . GLN B 1 126 ? -5.203 19.625 16.172 1 96.69 126 GLN B C 1
ATOM 2244 O O . GLN B 1 126 ? -6.367 20.031 16.219 1 96.69 126 GLN B O 1
ATOM 2249 N N . GLU B 1 127 ? -4.316 20.172 15.383 1 97.69 127 GLU B N 1
ATOM 2250 C CA . GLU B 1 127 ? -4.551 21.375 14.594 1 97.69 127 GLU B CA 1
ATOM 2251 C C . GLU B 1 127 ? -5.609 21.125 13.523 1 97.69 127 GLU B C 1
ATOM 2253 O O . GLU B 1 127 ? -6.324 22.047 13.125 1 97.69 127 GLU B O 1
ATOM 2258 N N . THR B 1 128 ? -5.668 19.891 13.055 1 98 128 THR B N 1
ATOM 2259 C CA . THR B 1 128 ? -6.527 19.641 11.898 1 98 128 THR B CA 1
ATOM 2260 C C . THR B 1 128 ? -7.637 18.656 12.242 1 98 128 THR B C 1
ATOM 2262 O O . THR B 1 128 ? -8.227 18.047 11.359 1 98 128 THR B O 1
ATOM 2265 N N . HIS B 1 129 ? -7.949 18.547 13.492 1 97.38 129 HIS B N 1
ATOM 2266 C CA . HIS B 1 129 ? -8.875 17.516 13.969 1 97.38 129 HIS B CA 1
ATOM 2267 C C . HIS B 1 129 ? -10.242 17.672 13.312 1 97.38 129 HIS B C 1
ATOM 2269 O O . HIS B 1 129 ? -10.828 16.688 12.844 1 97.38 129 HIS B O 1
ATOM 2275 N N . GLU B 1 130 ? -10.797 18.844 13.195 1 97.94 130 GLU B N 1
ATOM 2276 C CA . GLU B 1 130 ? -12.102 19.078 12.594 1 97.94 130 GLU B CA 1
ATOM 2277 C C . GLU B 1 130 ? -12.117 18.688 11.117 1 97.94 130 GLU B C 1
ATOM 2279 O O . GLU B 1 130 ? -13.07 18.078 10.633 1 97.94 130 GLU B O 1
ATOM 2284 N N . ARG B 1 131 ? -11.078 19.047 10.484 1 97.88 131 ARG B N 1
ATOM 2285 C CA . ARG B 1 131 ? -10.961 18.703 9.07 1 97.88 131 ARG B CA 1
ATOM 2286 C C . ARG B 1 131 ? -10.867 17.203 8.867 1 97.88 131 ARG B C 1
ATOM 2288 O O . ARG B 1 131 ? -11.414 16.672 7.898 1 97.88 131 ARG B O 1
ATOM 2295 N N . GLN B 1 132 ? -10.109 16.531 9.703 1 97.88 132 GLN B N 1
ATOM 2296 C CA . GLN B 1 132 ? -10.039 15.07 9.672 1 97.88 132 GLN B CA 1
ATOM 2297 C C . GLN B 1 132 ? -11.438 14.453 9.758 1 97.88 132 GLN B C 1
ATOM 2299 O O . GLN B 1 132 ? -11.781 13.57 8.969 1 97.88 132 GLN B O 1
ATOM 2304 N N . GLN B 1 133 ? -12.211 14.953 10.641 1 97.25 133 GLN B N 1
ATOM 2305 C CA . GLN B 1 133 ? -13.57 14.453 10.836 1 97.25 133 GLN B CA 1
ATOM 2306 C C . GLN B 1 133 ? -14.43 14.719 9.602 1 97.25 133 GLN B C 1
ATOM 2308 O O . GLN B 1 133 ? -15.164 13.836 9.156 1 97.25 133 GLN B O 1
ATOM 2313 N N . GLU B 1 134 ? -14.305 15.828 9.133 1 97.25 134 GLU B N 1
ATOM 2314 C CA . GLU B 1 134 ? -15.07 16.203 7.949 1 97.25 134 GLU B CA 1
ATOM 2315 C C . GLU B 1 134 ? -14.734 15.312 6.762 1 97.25 134 GLU B C 1
ATOM 2317 O O . GLU B 1 134 ? -15.609 14.961 5.973 1 97.25 134 GLU B O 1
ATOM 2322 N N . LEU B 1 135 ? -13.531 14.93 6.637 1 98.19 135 LEU B N 1
ATOM 2323 C CA . LEU B 1 135 ? -13.055 14.195 5.469 1 98.19 135 LEU B CA 1
ATOM 2324 C C . LEU B 1 135 ? -13.117 12.688 5.715 1 98.19 135 LEU B C 1
ATOM 2326 O O . LEU B 1 135 ? -12.797 11.898 4.82 1 98.19 135 LEU B O 1
ATOM 2330 N N . GLY B 1 136 ? -13.477 12.328 6.906 1 97.94 136 GLY B N 1
ATOM 2331 C CA . GLY B 1 136 ? -13.555 10.906 7.215 1 97.94 136 GLY B CA 1
ATOM 2332 C C . GLY B 1 136 ? -12.188 10.25 7.355 1 97.94 136 GLY B C 1
ATOM 2333 O O . GLY B 1 136 ? -11.977 9.148 6.855 1 97.94 136 GLY B O 1
ATOM 2334 N N . ILE B 1 137 ? -11.266 10.938 8.047 1 97.94 137 ILE B N 1
ATOM 2335 C CA . ILE B 1 137 ? -9.93 10.406 8.289 1 97.94 137 ILE B CA 1
ATOM 2336 C C . ILE B 1 137 ? -9.781 10.031 9.766 1 97.94 137 ILE B C 1
ATOM 2338 O O . ILE B 1 137 ? -10.039 10.859 10.648 1 97.94 137 ILE B O 1
ATOM 2342 N N . THR B 1 138 ? -9.469 8.805 10.047 1 95.88 138 THR B N 1
ATOM 2343 C CA . THR B 1 138 ? -9.164 8.328 11.383 1 95.88 138 THR B CA 1
ATOM 2344 C C . THR B 1 138 ? -7.668 8.039 11.531 1 95.88 138 THR B C 1
ATOM 2346 O O . THR B 1 138 ? -7.062 7.434 10.641 1 95.88 138 THR B O 1
ATOM 2349 N N . VAL B 1 139 ? -7.102 8.477 12.609 1 93.56 139 VAL B N 1
ATOM 2350 C CA . VAL B 1 139 ? -5.688 8.234 12.883 1 93.56 139 VAL B CA 1
ATOM 2351 C C . VAL B 1 139 ? -5.547 7.156 13.953 1 93.56 139 VAL B C 1
ATOM 2353 O O . VAL B 1 139 ? -6.117 7.277 15.039 1 93.56 139 VAL B O 1
ATOM 2356 N N . LEU B 1 140 ? -4.836 6.066 13.539 1 88.69 140 LEU B N 1
ATOM 2357 C CA . LEU B 1 140 ? -4.559 5.047 14.547 1 88.69 140 LEU B CA 1
ATOM 2358 C C . LEU B 1 140 ? -3.24 5.332 15.258 1 88.69 140 LEU B C 1
ATOM 2360 O O . LEU B 1 140 ? -2.219 5.578 14.609 1 88.69 140 LEU B O 1
ATOM 2364 N N . GLY B 1 141 ? -3.293 5.566 16.531 1 75.62 141 GLY B N 1
ATOM 2365 C CA . GLY B 1 141 ? -2.145 5.93 17.344 1 75.62 141 GLY B CA 1
ATOM 2366 C C . GLY B 1 141 ? -0.995 4.949 17.234 1 75.62 141 GLY B C 1
ATOM 2367 O O . GLY B 1 141 ? -1.215 3.744 17.078 1 75.62 141 GLY B O 1
ATOM 2368 N N . SER B 1 142 ? 0.276 5.441 17.047 1 66.81 142 SER B N 1
ATOM 2369 C CA . SER B 1 142 ? 1.507 4.66 17 1 66.81 142 SER B CA 1
ATOM 2370 C C . SER B 1 142 ? 1.789 3.99 18.344 1 66.81 142 SER B C 1
ATOM 2372 O O . SER B 1 142 ? 2.723 3.195 18.453 1 66.81 142 SER B O 1
ATOM 2374 N N . ASN B 1 143 ? 0.849 4.184 19.281 1 69.12 143 ASN B N 1
ATOM 2375 C CA . ASN B 1 143 ? 1.167 3.734 20.641 1 69.12 143 ASN B CA 1
ATOM 2376 C C . ASN B 1 143 ? 0.333 2.518 21.031 1 69.12 143 ASN B C 1
ATOM 2378 O O . ASN B 1 143 ? 0.274 2.16 22.203 1 69.12 143 ASN B O 1
ATOM 2382 N N . SER B 1 144 ? -0.265 1.961 20.031 1 73.44 144 SER B N 1
ATOM 2383 C CA . SER B 1 144 ? -0.963 0.724 20.359 1 73.44 144 SER B CA 1
ATOM 2384 C C . SER B 1 144 ? 0.018 -0.427 20.562 1 73.44 144 SER B C 1
ATOM 2386 O O . SER B 1 144 ? 1.035 -0.511 19.875 1 73.44 144 SER B O 1
ATOM 2388 N N . THR B 1 145 ? -0.198 -1.141 21.734 1 74.06 145 THR B N 1
ATOM 2389 C CA . THR B 1 145 ? 0.689 -2.26 22.031 1 74.06 145 THR B CA 1
ATOM 2390 C C . THR B 1 145 ? -0.028 -3.59 21.828 1 74.06 145 THR B C 1
ATOM 2392 O O . THR B 1 145 ? -1.241 -3.686 22.031 1 74.06 145 THR B O 1
ATOM 2395 N N . VAL B 1 146 ? 0.573 -4.43 21.234 1 73.94 146 VAL B N 1
ATOM 2396 C CA . VAL B 1 146 ? 0.095 -5.797 21.078 1 73.94 146 VAL B CA 1
ATOM 2397 C C . VAL B 1 146 ? 0.915 -6.734 21.969 1 73.94 146 VAL B C 1
ATOM 2399 O O . VAL B 1 146 ? 2.148 -6.699 21.953 1 73.94 146 VAL B O 1
ATOM 2402 N N . ALA B 1 147 ? 0.172 -7.305 22.844 1 74.62 147 ALA B N 1
ATOM 2403 C 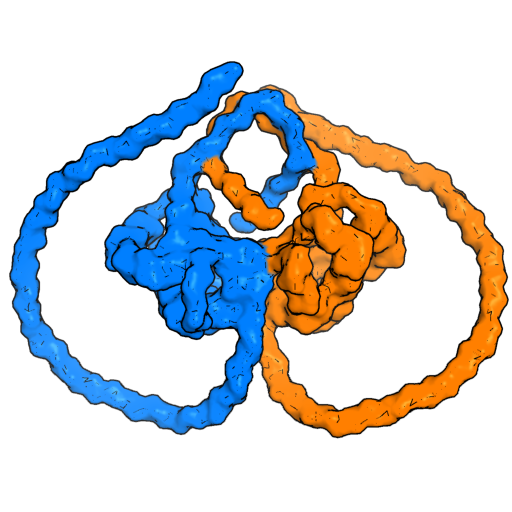CA . ALA B 1 147 ? 0.792 -8.336 23.672 1 74.62 147 ALA B CA 1
ATOM 2404 C C . ALA B 1 147 ? 0.555 -9.727 23.078 1 74.62 147 ALA B C 1
ATOM 2406 O O . ALA B 1 147 ? -0.591 -10.133 22.891 1 74.62 147 ALA B O 1
ATOM 2407 N N . MET B 1 148 ? 1.602 -10.18 22.609 1 71.69 148 MET B N 1
ATOM 2408 C CA . MET B 1 148 ? 1.505 -11.523 22.031 1 71.69 148 MET B CA 1
ATOM 2409 C C . MET B 1 148 ? 1.91 -12.578 23.062 1 71.69 148 MET B C 1
ATOM 2411 O O . MET B 1 148 ? 2.938 -12.445 23.719 1 71.69 148 MET B O 1
ATOM 2415 N N . GLN B 1 149 ? 0.896 -13.312 23.391 1 75.06 149 GLN B N 1
ATOM 2416 C CA . GLN B 1 149 ? 1.178 -14.406 24.328 1 75.06 149 GLN B CA 1
ATOM 2417 C C . GLN B 1 149 ? 1.383 -15.719 23.578 1 75.06 149 GLN B C 1
ATOM 2419 O O . GLN B 1 149 ? 0.437 -16.281 23.016 1 75.06 149 GLN B O 1
ATOM 2424 N N . ASP B 1 150 ? 2.615 -16.25 23.703 1 72.94 150 ASP B N 1
ATOM 2425 C CA . ASP B 1 150 ? 3.059 -17.547 23.219 1 72.94 150 ASP B CA 1
ATOM 2426 C C . ASP B 1 150 ? 2.162 -18.031 22.078 1 72.94 150 ASP B C 1
ATOM 2428 O O . ASP B 1 150 ? 1.517 -19.078 22.188 1 72.94 150 ASP B O 1
ATOM 2432 N N . GLU B 1 151 ? 2.113 -17.219 21.109 1 73.56 151 GLU B N 1
ATOM 2433 C CA . GLU B 1 151 ? 1.321 -17.594 19.938 1 73.56 151 GLU B CA 1
ATOM 2434 C C . GLU B 1 151 ? 2.201 -17.75 18.703 1 73.56 151 GLU B C 1
ATOM 2436 O O . GLU B 1 151 ? 3.256 -17.125 18.609 1 73.56 151 GLU B O 1
ATOM 2441 N N . THR B 1 152 ? 1.969 -18.891 18.109 1 74.81 152 THR B N 1
ATOM 2442 C CA . THR B 1 152 ? 2.568 -19.047 16.781 1 74.81 152 THR B CA 1
ATOM 2443 C C . THR B 1 152 ? 1.516 -18.906 15.695 1 74.81 152 THR B C 1
ATOM 2445 O O . THR B 1 152 ? 0.43 -19.484 15.781 1 74.81 152 THR B O 1
ATOM 2448 N N . PHE B 1 153 ? 1.781 -17.969 14.852 1 73.75 153 PHE B N 1
ATOM 2449 C CA . PHE B 1 153 ? 0.846 -17.734 13.75 1 73.75 153 PHE B CA 1
ATOM 2450 C C . PHE B 1 153 ? 1.587 -17.359 12.477 1 73.75 153 PHE B C 1
ATOM 2452 O O . PHE B 1 153 ? 2.719 -16.859 12.531 1 73.75 153 PHE B O 1
ATOM 2459 N N . PRO B 1 154 ? 0.988 -17.766 11.398 1 74.38 154 PRO B N 1
ATOM 2460 C CA . PRO B 1 154 ? 1.603 -17.344 10.141 1 74.38 154 PRO B CA 1
ATOM 2461 C C . PRO B 1 154 ? 1.72 -15.82 10.031 1 74.38 154 PRO B C 1
ATOM 2463 O O . PRO B 1 154 ? 0.75 -15.102 10.281 1 74.38 154 PRO B O 1
ATOM 2466 N N . ALA B 1 155 ? 2.914 -15.383 9.883 1 76.19 155 ALA B N 1
ATOM 2467 C CA . ALA B 1 155 ? 3.15 -13.953 9.719 1 76.19 155 ALA B CA 1
ATOM 2468 C C . ALA B 1 155 ? 4.492 -13.688 9.047 1 76.19 155 ALA B C 1
ATOM 2470 O O . ALA B 1 155 ? 5.359 -14.562 9.016 1 76.19 155 ALA B O 1
ATOM 2471 N N . CYS B 1 156 ? 4.477 -12.539 8.367 1 75.31 156 CYS B N 1
ATOM 2472 C CA . CYS B 1 156 ? 5.754 -12.039 7.875 1 75.31 156 CYS B CA 1
ATOM 2473 C C . CYS B 1 156 ? 5.992 -10.602 8.328 1 75.31 156 CYS B C 1
ATOM 2475 O O . CYS B 1 156 ? 5.039 -9.875 8.625 1 75.31 156 CYS B O 1
ATOM 2477 N N . LYS B 1 157 ? 7.254 -10.312 8.641 1 77.31 157 LYS B N 1
ATOM 2478 C CA . LYS B 1 157 ? 7.625 -8.945 8.984 1 77.31 157 LYS B CA 1
ATOM 2479 C C . LYS B 1 157 ? 8.211 -8.211 7.781 1 77.31 157 LYS B C 1
ATOM 2481 O O . LYS B 1 157 ? 9.086 -8.734 7.094 1 77.31 157 LYS B O 1
ATOM 2486 N N . VAL B 1 158 ? 7.641 -7.109 7.52 1 79.56 158 VAL B N 1
ATOM 2487 C CA . VAL B 1 158 ? 8.164 -6.242 6.469 1 79.56 158 VAL B CA 1
ATOM 2488 C C . VAL B 1 158 ? 8.586 -4.906 7.066 1 79.56 158 VAL B C 1
ATOM 2490 O O . VAL B 1 158 ? 7.895 -4.352 7.922 1 79.56 158 VAL B O 1
ATOM 2493 N N . GLU B 1 159 ? 9.836 -4.414 6.633 1 75.31 159 GLU B N 1
ATOM 2494 C CA . GLU B 1 159 ? 10.352 -3.145 7.145 1 75.31 159 GLU B CA 1
ATOM 2495 C C . GLU B 1 159 ? 10.828 -2.244 6.012 1 75.31 159 GLU B C 1
ATOM 2497 O O . GLU B 1 159 ? 11.43 -2.719 5.043 1 75.31 159 GLU B O 1
ATOM 2502 N N . PHE B 1 160 ? 10.438 -0.996 6.18 1 76.5 160 PHE B N 1
ATOM 2503 C CA . PHE B 1 160 ? 10.945 -0.004 5.242 1 76.5 160 PHE B CA 1
ATOM 2504 C C . PHE B 1 160 ? 11.586 1.163 5.984 1 76.5 160 PHE B C 1
ATOM 2506 O O . PHE B 1 160 ? 11.203 1.478 7.109 1 76.5 160 PHE B O 1
#

Secondary structure (DSSP, 8-state):
-----------------------------------------------EEESEEE---GGGGGG-SHHHHHHEEESEEEE---GGGTHHHHHHHHHHHHHHHTTS-S---EEEEESS--HHHHHHHHHTHHHHHHHTEEE--TT-EEEE-SEEEE------/-----------------------------------------------EEESEEE---GGGGGG-SHHHHHHEEESEEEE---GGGTHHHHHHHHHHHHHHHTTS-S---EEEEESS--HHHHHHHHHTHHHHHHHTEEE--TT-EEEE-SEEEE------

Organism: NCBI:txid55544